Protein AF-A0A497AV85-F1 (afdb_monomer_lite)

pLDDT: mean 84.98, std 16.08, range [37.31, 98.56]

Structure (mmCIF, N/CA/C/O backbone):
data_AF-A0A497AV85-F1
#
_entry.id   AF-A0A497AV85-F1
#
loop_
_atom_site.group_PDB
_atom_site.id
_atom_site.type_symbol
_atom_site.label_atom_id
_atom_site.label_alt_id
_atom_site.label_comp_id
_atom_site.label_asym_id
_atom_site.label_entity_id
_atom_site.label_seq_id
_atom_site.pdbx_PDB_ins_code
_atom_site.Cartn_x
_atom_site.Cartn_y
_atom_site.Cartn_z
_atom_site.occupancy
_atom_site.B_iso_or_equiv
_atom_site.auth_seq_id
_atom_site.auth_comp_id
_atom_site.auth_asym_id
_atom_site.auth_atom_id
_atom_site.pdbx_PDB_model_num
ATOM 1 N N . MET A 1 1 ? -14.510 13.230 10.575 1.00 75.12 1 MET A N 1
ATOM 2 C CA . MET A 1 1 ? -15.251 13.396 9.297 1.00 75.12 1 MET A CA 1
ATOM 3 C C . MET A 1 1 ? -15.787 12.046 8.802 1.00 75.12 1 MET A C 1
ATOM 5 O O . MET A 1 1 ? -15.617 11.052 9.507 1.00 75.12 1 MET A O 1
ATOM 9 N N . SER A 1 2 ? -16.474 11.980 7.652 1.00 91.25 2 SER A N 1
ATOM 10 C CA . SER A 1 2 ? -16.746 10.700 6.972 1.00 91.25 2 SER A CA 1
ATOM 11 C C . SER A 1 2 ? -15.462 10.161 6.338 1.00 91.25 2 SER A C 1
ATOM 13 O O . SER A 1 2 ? -14.649 10.940 5.853 1.00 91.25 2 SER A O 1
ATOM 15 N N . TYR A 1 3 ? -15.282 8.841 6.334 1.00 96.38 3 TYR A N 1
ATOM 16 C CA . TYR A 1 3 ? -14.112 8.200 5.731 1.00 96.38 3 TYR A CA 1
ATOM 17 C C . TYR A 1 3 ? -14.078 8.425 4.199 1.00 96.38 3 TYR A C 1
ATOM 19 O O . TYR A 1 3 ? -15.093 8.151 3.552 1.00 96.38 3 TYR A O 1
ATOM 27 N N . PRO A 1 4 ? -12.959 8.903 3.610 1.00 95.88 4 PRO A N 1
ATOM 28 C CA . PRO A 1 4 ? -12.927 9.371 2.216 1.00 95.88 4 PRO A CA 1
ATOM 29 C C . PRO A 1 4 ? -12.956 8.262 1.156 1.00 95.88 4 PRO A C 1
ATOM 31 O O . PRO A 1 4 ? -13.202 8.553 -0.011 1.00 95.88 4 PRO A O 1
ATOM 34 N N . TYR A 1 5 ? -12.781 6.992 1.539 1.00 96.62 5 TYR A N 1
ATOM 35 C CA . TYR A 1 5 ? -12.766 5.862 0.601 1.00 96.62 5 TYR A CA 1
ATOM 36 C C . TYR A 1 5 ? -13.879 4.835 0.877 1.00 96.62 5 TYR A C 1
ATOM 38 O O . TYR A 1 5 ? -13.586 3.696 1.247 1.00 96.62 5 TYR A O 1
ATOM 46 N N . PRO A 1 6 ? -15.170 5.172 0.671 1.00 96.31 6 PRO A N 1
ATOM 47 C CA . PRO A 1 6 ? -16.276 4.231 0.869 1.00 96.31 6 PRO A CA 1
ATOM 48 C C . PRO A 1 6 ? -16.104 2.853 0.198 1.00 96.31 6 PRO A C 1
ATOM 50 O O . PRO A 1 6 ? -16.451 1.862 0.843 1.00 96.31 6 PRO A O 1
ATOM 53 N N . PRO A 1 7 ? -15.526 2.730 -1.022 1.00 96.62 7 PRO A N 1
ATOM 54 C CA . PRO A 1 7 ? -15.297 1.426 -1.655 1.00 96.62 7 PRO A CA 1
ATOM 55 C C . PRO A 1 7 ? -14.374 0.478 -0.878 1.00 96.62 7 PRO A C 1
ATOM 57 O O . PRO A 1 7 ? -14.396 -0.720 -1.134 1.00 96.62 7 PRO A O 1
ATOM 60 N N . LEU A 1 8 ? -13.574 0.987 0.067 1.00 97.56 8 LEU A N 1
ATOM 61 C CA . LEU A 1 8 ? -12.683 0.178 0.901 1.00 97.56 8 LEU A CA 1
ATOM 62 C C . LEU A 1 8 ? -13.373 -0.374 2.155 1.00 97.56 8 LEU A C 1
ATOM 64 O O . LEU A 1 8 ? -12.870 -1.321 2.756 1.00 97.56 8 LEU A O 1
ATOM 68 N N . LEU A 1 9 ? -14.522 0.179 2.562 1.00 97.31 9 LEU A N 1
ATOM 69 C CA . LEU A 1 9 ? -15.232 -0.246 3.775 1.00 97.31 9 LEU A CA 1
ATOM 70 C C . LEU A 1 9 ? -15.603 -1.738 3.795 1.00 97.31 9 LEU A C 1
ATOM 72 O O . LEU A 1 9 ? -15.435 -2.346 4.852 1.00 97.31 9 LEU A O 1
ATOM 76 N N . PRO A 1 10 ? -16.037 -2.366 2.680 1.00 97.06 10 PRO A N 1
ATOM 77 C CA . PRO A 1 10 ? -16.315 -3.803 2.653 1.00 97.06 10 PRO A CA 1
ATOM 78 C C . PRO A 1 10 ? -15.101 -4.691 2.956 1.00 97.06 10 PRO A C 1
ATOM 80 O O . PRO A 1 10 ? -15.281 -5.864 3.268 1.00 97.06 10 PRO A O 1
ATOM 83 N N . LEU A 1 11 ? -13.874 -4.159 2.879 1.00 97.06 11 LEU A N 1
ATOM 84 C CA . LEU A 1 11 ? -12.669 -4.908 3.236 1.00 97.06 11 LEU A CA 1
ATOM 85 C C . LEU A 1 11 ? -12.509 -5.060 4.752 1.00 97.06 11 LEU A C 1
ATOM 87 O O . LEU A 1 11 ? -11.823 -5.982 5.190 1.00 97.06 11 LEU A O 1
ATOM 91 N N . LEU A 1 12 ? -13.115 -4.189 5.569 1.00 97.06 12 LEU A N 1
ATOM 92 C CA . LEU A 1 12 ? -13.019 -4.285 7.027 1.00 97.06 12 LEU A CA 1
ATOM 93 C C . LEU A 1 12 ? -13.571 -5.628 7.512 1.00 97.06 12 LEU A C 1
ATOM 95 O O . LEU A 1 12 ? -14.733 -5.964 7.301 1.00 97.06 12 LEU A O 1
ATOM 99 N N . GLN A 1 13 ? -12.722 -6.382 8.202 1.00 96.94 13 GLN A N 1
ATOM 100 C CA . GLN A 1 13 ? -13.062 -7.656 8.820 1.00 96.94 13 GLN A CA 1
ATOM 101 C C . GLN A 1 13 ? -12.860 -7.494 10.319 1.00 96.94 13 GLN A C 1
ATOM 103 O O . GLN A 1 13 ? -11.802 -7.043 10.742 1.00 96.94 13 GLN A O 1
ATOM 108 N N . PHE A 1 14 ? -13.861 -7.855 11.119 1.00 96.56 14 PHE A N 1
ATOM 109 C CA . PHE A 1 14 ? -13.796 -7.776 12.577 1.00 96.56 14 PHE A CA 1
ATOM 110 C C . PHE A 1 14 ? -13.907 -9.181 13.164 1.00 96.56 14 PHE A C 1
ATOM 112 O O . PHE A 1 14 ? -14.958 -9.811 13.100 1.00 96.56 14 PHE A O 1
ATOM 119 N N . HIS A 1 15 ? -12.811 -9.683 13.728 1.00 96.94 15 HIS A N 1
ATOM 120 C CA . HIS A 1 15 ? -12.756 -10.977 14.425 1.00 96.94 15 HIS A CA 1
ATOM 121 C C . HIS A 1 15 ? -12.841 -10.833 15.950 1.00 96.94 15 HIS A C 1
ATOM 123 O O . HIS A 1 15 ? -12.774 -11.826 16.671 1.00 96.94 15 HIS A O 1
ATOM 129 N N . CYS A 1 16 ? -12.934 -9.602 16.448 1.00 96.81 16 CYS A N 1
ATOM 130 C CA . CYS A 1 16 ? -13.032 -9.293 17.866 1.00 96.81 16 CYS A CA 1
ATOM 131 C C . CYS A 1 16 ? -13.786 -7.978 18.080 1.00 96.81 16 CYS A C 1
ATOM 133 O O . CYS A 1 16 ? -14.014 -7.212 17.144 1.00 96.81 16 CYS A O 1
ATOM 135 N N . THR A 1 17 ? -14.161 -7.730 19.326 1.00 97.56 17 THR A N 1
ATOM 136 C CA . THR A 1 17 ? -14.685 -6.457 19.828 1.00 97.56 17 THR A CA 1
ATOM 137 C C . THR A 1 17 ? -13.548 -5.488 20.187 1.00 97.56 17 THR A C 1
ATOM 139 O O . THR A 1 17 ? -12.428 -5.929 20.474 1.00 97.56 17 THR A O 1
ATOM 142 N N . PRO A 1 18 ? -13.804 -4.167 20.258 1.00 97.12 18 PRO A N 1
ATOM 143 C CA . PRO A 1 18 ? -12.795 -3.203 20.706 1.00 97.12 18 PRO A CA 1
ATOM 144 C C . PRO A 1 18 ? -12.231 -3.507 22.096 1.00 97.12 18 PRO A C 1
ATOM 146 O O . PRO A 1 18 ? -11.032 -3.356 22.327 1.00 97.12 18 PRO A O 1
ATOM 149 N N . ASP A 1 19 ? -13.058 -4.007 23.009 1.00 95.88 19 ASP A N 1
ATOM 150 C CA . ASP A 1 19 ? -12.639 -4.428 24.344 1.00 95.88 19 ASP A CA 1
ATOM 151 C C . ASP A 1 19 ? -11.708 -5.646 24.348 1.00 95.88 19 ASP A C 1
ATOM 153 O O . ASP A 1 19 ? -10.718 -5.676 25.087 1.00 95.88 19 ASP A O 1
ATOM 157 N N . GLU A 1 20 ? -11.984 -6.651 23.516 1.00 94.44 20 GLU A N 1
ATOM 158 C CA . GLU A 1 20 ? -11.078 -7.788 23.320 1.00 94.44 20 GLU A CA 1
ATOM 159 C C . GLU A 1 20 ? -9.746 -7.341 22.724 1.00 94.44 20 GLU A C 1
ATOM 161 O O . GLU A 1 20 ? -8.691 -7.737 23.226 1.00 94.44 20 GLU A O 1
ATOM 166 N N . TYR A 1 21 ? -9.788 -6.466 21.717 1.00 94.19 21 TYR A N 1
ATOM 167 C CA . TYR A 1 21 ? -8.589 -5.907 21.108 1.00 94.19 21 TYR A CA 1
ATOM 168 C C . TYR A 1 21 ? -7.752 -5.117 22.120 1.00 94.19 21 TYR A C 1
ATOM 170 O O . TYR A 1 21 ? -6.559 -5.383 22.265 1.00 94.19 21 TYR A O 1
ATOM 178 N N . ARG A 1 22 ? -8.368 -4.216 22.904 1.00 91.19 22 ARG A N 1
ATOM 179 C CA . ARG A 1 22 ? -7.692 -3.467 23.981 1.00 91.19 22 ARG A CA 1
ATOM 180 C C . ARG A 1 22 ? -7.000 -4.401 24.971 1.00 91.19 22 ARG A C 1
ATOM 182 O O . ARG A 1 22 ? -5.853 -4.149 25.337 1.00 91.19 22 ARG A O 1
ATOM 189 N N . ARG A 1 23 ? -7.661 -5.487 25.395 1.00 89.75 23 ARG A N 1
ATOM 190 C CA . ARG A 1 23 ? -7.054 -6.494 26.284 1.00 89.75 23 ARG A CA 1
ATOM 191 C C . ARG A 1 23 ? -5.863 -7.185 25.628 1.00 89.75 23 ARG A C 1
ATOM 193 O O . ARG A 1 23 ? -4.840 -7.355 26.291 1.00 89.75 23 ARG A O 1
ATOM 200 N N . ALA A 1 24 ? -5.984 -7.541 24.349 1.00 87.31 24 ALA A N 1
ATOM 201 C CA . ALA A 1 24 ? -4.910 -8.171 23.598 1.00 87.31 24 ALA A CA 1
ATOM 202 C C . ALA A 1 24 ? -3.684 -7.254 23.498 1.00 87.31 24 ALA A C 1
ATOM 204 O O . ALA A 1 24 ? -2.595 -7.715 23.808 1.00 87.31 24 ALA A O 1
ATOM 205 N N . ILE A 1 25 ? -3.849 -5.966 23.162 1.00 83.81 25 ILE A N 1
ATOM 206 C CA . ILE A 1 25 ? -2.724 -5.024 22.989 1.00 83.81 25 ILE A CA 1
ATOM 207 C C . ILE A 1 25 ? -2.169 -4.447 24.303 1.00 83.81 25 ILE A C 1
ATOM 209 O O . ILE A 1 25 ? -1.011 -4.024 24.358 1.00 83.81 25 ILE A O 1
ATOM 213 N N . ALA A 1 26 ? -2.960 -4.404 25.383 1.00 79.69 26 ALA A N 1
ATOM 214 C CA . ALA A 1 26 ? -2.526 -3.856 26.674 1.00 79.69 26 ALA A CA 1
ATOM 215 C C . ALA A 1 26 ? -1.358 -4.647 27.284 1.00 79.69 26 ALA A C 1
ATOM 217 O O . ALA A 1 26 ? -0.516 -4.079 27.988 1.00 79.69 26 ALA A O 1
ATOM 218 N N . LEU A 1 27 ? -1.278 -5.946 26.983 1.00 67.06 27 LEU A N 1
ATOM 219 C CA . LEU A 1 27 ? -0.161 -6.810 27.367 1.00 67.06 27 LEU A CA 1
ATOM 220 C C . LEU A 1 27 ? 1.167 -6.376 26.719 1.00 67.06 27 LEU A C 1
ATOM 222 O O . LEU A 1 27 ? 2.236 -6.663 27.264 1.00 67.06 27 LEU A O 1
ATOM 226 N N . HIS A 1 28 ? 1.101 -5.635 25.611 1.00 65.44 28 HIS A N 1
ATOM 227 C CA . HIS A 1 28 ? 2.241 -5.230 24.789 1.00 65.44 28 HIS A CA 1
ATOM 228 C C . HIS A 1 28 ? 2.662 -3.788 25.071 1.00 65.44 28 HIS A C 1
ATOM 230 O O . HIS A 1 28 ? 3.854 -3.502 25.105 1.00 65.44 28 HIS A O 1
ATOM 236 N N . ILE A 1 29 ? 1.709 -2.895 25.371 1.00 59.97 29 ILE A N 1
ATOM 237 C CA . ILE A 1 29 ? 1.972 -1.483 25.723 1.00 59.97 29 ILE A CA 1
ATOM 238 C C . ILE A 1 29 ? 2.757 -1.346 27.038 1.00 59.97 29 ILE A C 1
ATOM 240 O O . ILE A 1 29 ? 3.615 -0.477 27.171 1.00 59.97 29 ILE A O 1
ATOM 244 N N . ARG A 1 30 ? 2.499 -2.207 28.030 1.00 49.81 30 ARG A N 1
ATOM 245 C CA . ARG A 1 30 ? 3.000 -2.033 29.408 1.00 49.81 30 ARG A CA 1
ATOM 246 C C . ARG A 1 30 ? 4.502 -2.279 29.626 1.00 49.81 30 ARG A C 1
ATOM 248 O O . ARG A 1 30 ? 4.948 -2.178 30.765 1.00 49.81 30 ARG A O 1
ATOM 255 N N . ARG A 1 31 ? 5.294 -2.640 28.608 1.00 50.81 31 ARG A N 1
ATOM 256 C CA . ARG A 1 31 ? 6.650 -3.197 28.820 1.00 50.81 31 ARG A CA 1
ATOM 257 C C . ARG A 1 31 ? 7.836 -2.371 28.313 1.00 50.81 31 ARG A C 1
ATOM 259 O O . ARG A 1 31 ? 8.948 -2.893 28.312 1.00 50.81 31 ARG A O 1
ATOM 266 N N . GLY A 1 32 ? 7.640 -1.087 28.000 1.00 41.47 32 GLY A N 1
ATOM 267 C CA . GLY A 1 32 ? 8.730 -0.139 27.724 1.00 41.47 32 GLY A CA 1
ATOM 268 C C . GLY A 1 32 ? 9.659 -0.535 26.562 1.00 41.47 32 GLY A C 1
ATOM 269 O O . GLY A 1 32 ? 9.549 -1.603 25.967 1.00 41.47 32 GLY A O 1
ATOM 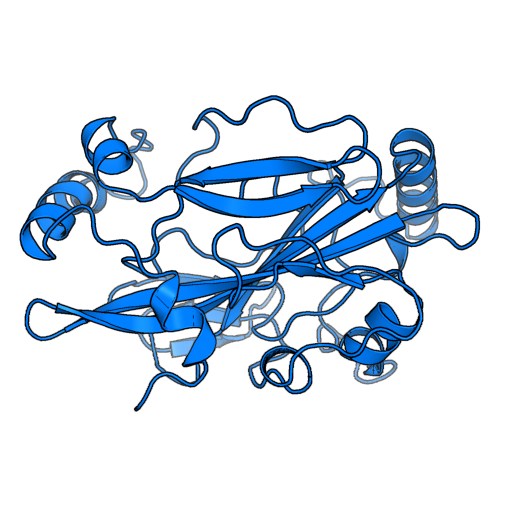270 N N . ARG A 1 33 ? 10.621 0.336 26.236 1.00 42.72 33 ARG A N 1
ATOM 271 C CA . ARG A 1 33 ? 11.535 0.191 25.081 1.00 42.72 33 ARG A CA 1
ATOM 272 C C . ARG A 1 33 ? 12.488 -1.026 25.136 1.00 42.72 33 ARG A C 1
ATOM 274 O O . ARG A 1 33 ? 13.238 -1.234 24.190 1.00 42.72 33 ARG A O 1
ATOM 281 N N . ILE A 1 34 ? 12.485 -1.823 26.213 1.00 39.66 34 ILE A N 1
ATOM 282 C CA . ILE A 1 34 ? 13.514 -2.852 26.485 1.00 39.66 34 ILE A CA 1
ATOM 283 C C . ILE A 1 34 ? 13.007 -4.297 26.295 1.00 39.66 34 ILE A C 1
ATOM 285 O O . ILE A 1 34 ? 13.816 -5.209 26.150 1.00 39.66 34 ILE A O 1
ATOM 289 N N . ALA A 1 35 ? 11.699 -4.551 26.185 1.00 38.56 35 ALA A N 1
ATOM 290 C CA . ALA A 1 35 ? 11.192 -5.907 25.953 1.00 38.56 35 ALA A CA 1
ATOM 291 C C . ALA A 1 35 ? 10.534 -6.049 24.573 1.00 38.56 35 ALA A C 1
ATOM 293 O O . ALA A 1 35 ? 9.315 -5.964 24.446 1.00 38.56 35 ALA A O 1
ATOM 294 N N . LYS A 1 36 ? 11.341 -6.359 23.546 1.00 47.81 36 LYS A N 1
ATOM 295 C CA . LYS A 1 36 ? 10.877 -6.935 22.268 1.00 47.81 36 LYS A CA 1
ATOM 296 C C . LYS A 1 36 ? 10.335 -8.351 22.506 1.00 47.81 36 LYS A C 1
ATOM 298 O O . LYS A 1 36 ? 10.956 -9.334 22.112 1.00 47.81 36 LYS A O 1
ATOM 303 N N . ARG A 1 37 ? 9.213 -8.494 23.213 1.00 48.44 37 ARG A N 1
ATOM 304 C CA . ARG A 1 37 ? 8.442 -9.733 23.110 1.00 48.44 37 ARG A CA 1
ATOM 305 C C . ARG A 1 37 ? 7.599 -9.639 21.853 1.00 48.44 37 ARG A C 1
ATOM 307 O O . ARG A 1 37 ? 6.909 -8.644 21.652 1.00 48.44 37 ARG A O 1
ATOM 314 N N . SER A 1 38 ? 7.678 -10.692 21.053 1.00 59.81 38 SER A N 1
ATOM 315 C CA . SER A 1 38 ? 6.745 -10.964 19.975 1.00 59.81 38 SER A CA 1
ATOM 316 C C . SER A 1 38 ? 5.302 -10.759 20.463 1.00 59.81 38 SER A C 1
ATOM 318 O O . SER A 1 38 ? 4.957 -11.206 21.565 1.00 59.81 38 SER A O 1
ATOM 320 N N . VAL A 1 39 ? 4.462 -10.084 19.676 1.00 68.50 39 VAL A N 1
ATOM 321 C CA . VAL A 1 39 ? 3.011 -10.214 19.760 1.00 68.50 39 VAL A CA 1
ATOM 322 C C . VAL A 1 39 ? 2.661 -11.696 19.846 1.00 68.50 39 VAL A C 1
ATOM 324 O O . VAL A 1 39 ? 2.911 -12.483 18.938 1.00 68.50 39 VAL A O 1
ATOM 327 N N . GLY A 1 40 ? 2.140 -12.096 21.009 1.00 72.94 40 GLY A N 1
ATOM 328 C CA . GLY A 1 40 ? 1.767 -13.483 21.262 1.00 72.94 40 GLY A CA 1
ATOM 329 C C . GLY A 1 40 ? 0.715 -13.985 20.271 1.00 72.94 40 GLY A C 1
ATOM 330 O O . GLY A 1 40 ? -0.013 -13.199 19.664 1.00 72.94 40 GLY A O 1
ATOM 331 N N . ALA A 1 41 ? 0.599 -15.308 20.151 1.00 80.00 41 ALA A N 1
ATOM 332 C CA . ALA A 1 41 ? -0.372 -15.959 19.267 1.00 80.00 41 ALA A CA 1
ATOM 333 C C . ALA A 1 41 ? -1.818 -15.464 19.475 1.00 80.00 41 ALA A C 1
ATOM 335 O O . ALA A 1 41 ? -2.584 -15.402 18.517 1.00 80.00 41 ALA A O 1
ATOM 336 N N . ASP A 1 42 ? -2.174 -15.054 20.698 1.00 82.81 42 ASP A N 1
ATOM 337 C CA . ASP A 1 42 ? -3.495 -14.504 21.021 1.00 82.81 42 ASP A CA 1
ATOM 338 C C . ASP A 1 42 ? -3.823 -13.217 20.260 1.00 82.81 42 ASP A C 1
ATOM 340 O O . ASP A 1 42 ? -4.967 -13.043 19.845 1.00 82.81 42 ASP A O 1
ATOM 344 N N . TYR A 1 43 ? -2.833 -12.344 20.043 1.00 87.12 43 TYR A N 1
ATOM 345 C CA . TYR A 1 43 ? -3.004 -11.143 19.226 1.00 87.12 43 TYR A CA 1
ATOM 346 C C . TYR A 1 43 ? -3.247 -11.541 17.770 1.00 87.12 43 TYR A C 1
ATOM 348 O O . TYR A 1 43 ? -4.282 -11.218 17.201 1.00 87.12 43 TYR A O 1
ATOM 356 N N . TRP A 1 44 ? -2.360 -12.344 17.181 1.00 87.81 44 TRP A N 1
ATOM 357 C CA . TRP A 1 44 ? -2.490 -12.731 15.774 1.00 87.81 44 TRP A CA 1
ATOM 358 C C . TRP A 1 44 ? -3.742 -13.550 15.459 1.00 87.81 44 TRP A C 1
ATOM 360 O O . TRP A 1 44 ? -4.199 -13.540 14.323 1.00 87.81 44 TRP A O 1
ATOM 370 N N . ARG A 1 45 ? -4.328 -14.232 16.449 1.00 88.50 45 ARG A N 1
ATOM 371 C CA . ARG A 1 45 ? -5.596 -14.954 16.289 1.00 88.50 45 ARG A CA 1
ATOM 372 C C . ARG A 1 45 ? -6.783 -14.022 16.024 1.00 88.50 45 ARG A C 1
ATOM 374 O O . ARG A 1 45 ? -7.728 -14.442 15.363 1.00 88.50 45 ARG A O 1
ATOM 381 N N . ILE A 1 46 ? -6.751 -12.793 16.542 1.00 92.25 46 ILE A N 1
ATOM 382 C CA . ILE A 1 46 ? -7.829 -11.807 16.364 1.00 92.25 46 ILE A CA 1
ATOM 383 C C . ILE A 1 46 ? -7.568 -10.833 15.206 1.00 92.25 46 ILE A C 1
ATOM 385 O O . ILE A 1 46 ? -8.472 -10.093 14.818 1.00 92.25 46 ILE A O 1
ATOM 389 N N . ILE A 1 47 ? -6.358 -10.832 14.639 1.00 93.25 47 ILE A N 1
ATOM 390 C CA . ILE A 1 47 ? -6.012 -9.992 13.489 1.00 93.25 47 ILE A CA 1
ATOM 391 C C . ILE A 1 47 ? -6.502 -10.653 12.188 1.00 93.25 47 ILE A C 1
ATOM 393 O O . ILE A 1 47 ? -6.216 -11.832 11.958 1.00 93.25 47 ILE A O 1
ATOM 397 N N . PRO A 1 48 ? -7.243 -9.936 11.321 1.00 94.94 48 PRO A N 1
ATOM 398 C CA . PRO A 1 48 ? -7.676 -10.476 10.042 1.00 94.94 48 PRO A CA 1
ATOM 399 C C . PRO A 1 48 ? -6.512 -10.567 9.060 1.00 94.94 48 PRO A C 1
ATOM 401 O O . PRO A 1 48 ? -5.509 -9.866 9.179 1.00 94.94 48 PRO A O 1
ATOM 404 N N . ALA A 1 49 ? -6.663 -11.432 8.058 1.00 93.81 49 ALA A N 1
ATOM 405 C CA . ALA A 1 49 ? -5.685 -11.580 6.992 1.00 93.81 49 ALA A CA 1
ATOM 406 C C . ALA A 1 49 ? -6.251 -11.128 5.648 1.00 93.81 49 ALA A C 1
ATOM 408 O O . ALA A 1 49 ? -7.336 -11.545 5.229 1.00 93.81 49 ALA A O 1
ATOM 409 N N . TYR A 1 50 ? -5.456 -10.319 4.962 1.00 95.50 50 TYR A N 1
ATOM 410 C CA . TYR A 1 50 ? -5.830 -9.568 3.777 1.00 95.50 50 TYR A CA 1
ATOM 411 C C . TYR A 1 50 ? -4.994 -10.018 2.598 1.00 95.50 50 TYR A C 1
ATOM 413 O O . TYR A 1 50 ? -3.780 -10.184 2.727 1.00 95.50 50 TYR A O 1
ATOM 421 N N . THR A 1 51 ? -5.633 -10.227 1.448 1.00 96.19 51 THR A N 1
ATOM 422 C CA . THR A 1 51 ? -4.877 -10.226 0.197 1.00 96.19 51 THR A CA 1
ATOM 423 C C . THR A 1 51 ? -4.409 -8.801 -0.046 1.00 96.19 51 THR A C 1
ATOM 425 O O . THR A 1 51 ? -5.215 -7.892 0.075 1.00 96.19 51 THR A O 1
ATOM 428 N N . TYR A 1 52 ? -3.127 -8.613 -0.348 1.00 96.00 52 TYR A N 1
ATOM 429 C CA . TYR A 1 52 ? -2.571 -7.283 -0.623 1.00 96.00 52 TYR A CA 1
ATOM 430 C C . TYR A 1 52 ? -1.907 -7.175 -1.993 1.00 96.00 52 TYR A C 1
ATOM 432 O O . TYR A 1 52 ? -1.705 -6.076 -2.496 1.00 96.00 52 TYR A O 1
ATOM 440 N N . ALA A 1 53 ? -1.586 -8.307 -2.620 1.00 97.50 53 ALA A N 1
ATOM 441 C CA . ALA A 1 53 ? -1.053 -8.334 -3.970 1.00 97.50 53 ALA A CA 1
ATOM 442 C C . ALA A 1 53 ? -1.315 -9.681 -4.647 1.00 97.50 53 ALA A C 1
ATOM 444 O O . ALA A 1 53 ? -1.502 -10.716 -4.000 1.00 97.50 53 ALA A O 1
ATOM 445 N N . GLU A 1 54 ? -1.241 -9.674 -5.970 1.00 98.12 54 GLU A N 1
ATOM 446 C CA . GLU A 1 54 ? -1.131 -10.860 -6.808 1.00 98.12 54 GLU A CA 1
ATOM 447 C C . GLU A 1 54 ? 0.011 -10.619 -7.795 1.00 98.12 54 GLU A C 1
ATOM 449 O O . GLU A 1 54 ? 0.099 -9.545 -8.381 1.00 98.12 54 GLU A O 1
ATOM 454 N N . CYS A 1 55 ? 0.918 -11.584 -7.946 1.00 98.19 55 CYS A N 1
ATOM 455 C CA . CYS A 1 55 ? 2.047 -11.452 -8.858 1.00 98.19 55 CYS A CA 1
ATOM 456 C C . CYS A 1 55 ? 1.560 -11.431 -10.317 1.00 98.19 55 CYS A C 1
ATOM 458 O O . CYS A 1 55 ? 1.001 -12.435 -10.759 1.00 98.19 55 CYS A O 1
ATOM 460 N N . PRO A 1 56 ? 1.869 -10.389 -11.106 1.00 98.19 56 PRO A N 1
ATOM 461 C CA . PRO A 1 56 ? 1.481 -10.320 -12.517 1.00 98.19 56 PRO A CA 1
ATOM 462 C C . PRO A 1 56 ? 2.067 -11.410 -13.419 1.00 98.19 56 PRO A C 1
ATOM 464 O O . PRO A 1 56 ? 1.535 -11.676 -14.488 1.00 98.19 56 PRO A O 1
ATOM 467 N N . VAL A 1 57 ? 3.180 -12.024 -13.005 1.00 98.00 57 VAL A N 1
ATOM 468 C CA . VAL A 1 57 ? 3.935 -12.979 -13.834 1.00 98.00 57 VAL A CA 1
ATOM 469 C C . VAL A 1 57 ? 3.477 -14.420 -13.610 1.00 98.00 57 VAL A C 1
ATOM 471 O O . VAL A 1 57 ? 3.384 -15.202 -14.549 1.00 98.00 57 VAL A O 1
ATOM 474 N N . CYS A 1 58 ? 3.215 -14.795 -12.355 1.00 97.94 58 CYS A N 1
ATOM 475 C CA . CYS A 1 58 ? 2.906 -16.183 -11.983 1.00 97.94 58 CYS A CA 1
ATOM 476 C C . CYS A 1 58 ? 1.614 -16.347 -11.180 1.00 97.94 58 CYS A C 1
ATOM 478 O O . CYS A 1 58 ? 1.332 -17.448 -10.713 1.00 97.94 58 CYS A O 1
ATOM 480 N N . HIS A 1 59 ? 0.860 -15.265 -10.971 1.00 97.56 59 HIS A N 1
ATOM 481 C CA . HIS A 1 59 ? -0.406 -15.245 -10.231 1.00 97.56 59 HIS A CA 1
ATOM 482 C C . HIS A 1 59 ? -0.319 -15.736 -8.778 1.00 97.56 59 HIS A C 1
ATOM 484 O O . HIS A 1 59 ? -1.328 -16.049 -8.146 1.00 97.56 59 HIS A O 1
ATOM 490 N N . ALA A 1 60 ? 0.887 -15.775 -8.199 1.00 97.06 60 ALA A N 1
ATOM 491 C CA . ALA A 1 60 ? 1.055 -16.014 -6.773 1.00 97.06 60 ALA A CA 1
ATOM 492 C C . ALA A 1 60 ? 0.335 -14.913 -5.980 1.00 97.06 60 ALA A C 1
ATOM 494 O O . ALA A 1 60 ? 0.673 -13.734 -6.102 1.00 97.06 60 ALA A O 1
ATOM 495 N N . ARG A 1 61 ? -0.653 -15.300 -5.168 1.00 96.19 61 ARG A N 1
ATOM 496 C CA . ARG A 1 61 ? -1.419 -14.382 -4.318 1.00 96.19 61 ARG A CA 1
ATOM 497 C C . ARG A 1 61 ? -0.762 -14.226 -2.956 1.00 96.19 61 ARG A C 1
ATOM 499 O O . ARG A 1 61 ? -0.448 -15.213 -2.289 1.00 96.19 61 ARG A O 1
ATOM 506 N N . TYR A 1 62 ? -0.617 -12.980 -2.532 1.00 94.94 62 TYR A N 1
ATOM 507 C CA . TYR A 1 62 ? -0.022 -12.609 -1.261 1.00 94.94 62 TYR A CA 1
ATOM 508 C C . TYR A 1 62 ? -1.119 -12.267 -0.271 1.00 94.94 62 TYR A C 1
ATOM 510 O O . TYR A 1 62 ? -1.937 -11.380 -0.520 1.00 94.94 62 TYR A O 1
ATOM 518 N N . ARG A 1 63 ? -1.151 -13.007 0.839 1.00 94.12 63 ARG A N 1
ATOM 519 C CA . ARG A 1 63 ? -2.123 -12.833 1.913 1.00 94.12 63 ARG A CA 1
ATOM 520 C C . ARG A 1 63 ? -1.428 -12.912 3.262 1.00 94.12 63 ARG A C 1
ATOM 522 O O . ARG A 1 63 ? -0.830 -13.940 3.571 1.00 94.12 63 ARG A O 1
ATOM 529 N N . GLU A 1 64 ? -1.556 -11.861 4.059 1.00 91.75 64 GLU A N 1
ATOM 530 C CA . GLU A 1 64 ? -0.899 -11.722 5.363 1.00 91.75 64 GLU A CA 1
ATOM 531 C C . GLU A 1 64 ? -1.857 -11.121 6.397 1.00 91.75 64 GLU A C 1
ATOM 533 O O . GLU A 1 64 ? -2.768 -10.375 6.021 1.00 91.75 64 GLU A O 1
ATOM 538 N N . PRO A 1 65 ? -1.688 -11.431 7.695 1.00 92.19 65 PRO A N 1
ATOM 539 C CA . PRO A 1 65 ? -2.354 -10.687 8.753 1.00 92.19 65 PRO A CA 1
ATOM 540 C C . PRO A 1 65 ? -1.941 -9.220 8.763 1.00 92.19 65 PRO A C 1
ATOM 542 O O . PRO A 1 65 ? -0.755 -8.904 8.674 1.00 92.19 65 PRO A O 1
ATOM 545 N N . ALA A 1 66 ? -2.921 -8.337 8.910 1.00 92.75 66 ALA A N 1
ATOM 546 C CA . ALA A 1 66 ? -2.699 -6.903 8.984 1.00 92.75 66 ALA A CA 1
ATOM 547 C C . ALA A 1 66 ? -3.683 -6.278 9.968 1.00 92.75 66 ALA A C 1
ATOM 549 O O . ALA A 1 66 ? -4.892 -6.484 9.866 1.00 92.75 66 ALA A O 1
ATOM 550 N N . ASP A 1 67 ? -3.163 -5.536 10.943 1.00 93.94 67 ASP A N 1
ATOM 551 C CA . ASP A 1 67 ? -3.986 -4.934 11.987 1.00 93.94 67 ASP A CA 1
ATOM 552 C C . ASP A 1 67 ? -4.656 -3.658 11.481 1.00 93.94 67 ASP A C 1
ATOM 554 O O . ASP A 1 67 ? -4.135 -2.556 11.614 1.00 93.94 67 ASP A O 1
ATOM 558 N N . THR A 1 68 ? -5.834 -3.800 10.887 1.00 96.94 68 THR A N 1
ATOM 559 C CA . THR A 1 68 ? -6.659 -2.666 10.453 1.00 96.94 68 THR A CA 1
ATOM 560 C C . THR A 1 68 ? -7.488 -2.069 11.591 1.00 96.94 68 THR A C 1
ATOM 562 O O . THR A 1 68 ? -8.305 -1.187 11.343 1.00 96.94 68 THR A O 1
ATOM 565 N N . TYR A 1 69 ? -7.333 -2.527 12.838 1.00 96.31 69 TYR A N 1
ATOM 566 C CA . TYR A 1 69 ? -8.082 -1.997 13.981 1.00 96.31 69 TYR A CA 1
ATOM 567 C C . TYR A 1 69 ? -7.454 -0.734 14.581 1.00 96.31 69 TYR 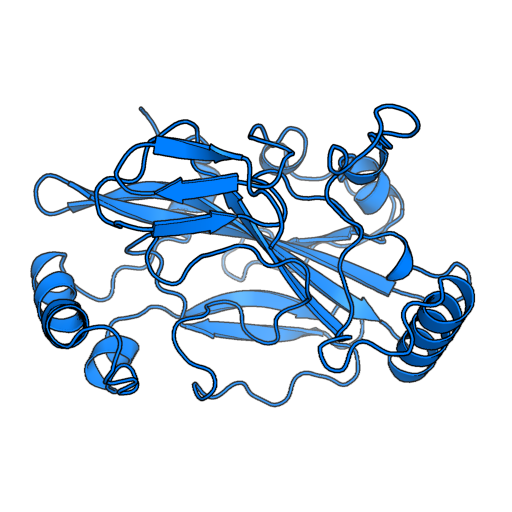A C 1
ATOM 569 O O . TYR A 1 69 ? -8.106 -0.045 15.369 1.00 96.31 69 TYR A O 1
ATOM 577 N N . SER A 1 70 ? -6.193 -0.460 14.241 1.00 93.00 70 SER A N 1
ATOM 578 C CA . SER A 1 70 ? -5.364 0.587 14.833 1.00 93.00 70 SER A CA 1
ATOM 579 C C . SER A 1 70 ? -4.257 1.012 13.876 1.00 93.00 70 SER A C 1
ATOM 581 O O . SER A 1 70 ? -3.706 0.188 13.151 1.00 93.00 70 SER A O 1
ATOM 583 N N . ILE A 1 71 ? -3.851 2.281 13.934 1.00 91.88 71 ILE A N 1
ATOM 584 C CA . ILE A 1 71 ? -2.681 2.789 13.198 1.00 91.88 71 ILE A CA 1
ATOM 585 C C . ILE A 1 71 ? -1.340 2.262 13.742 1.00 91.88 71 ILE A C 1
ATOM 587 O O . ILE A 1 71 ? -0.306 2.339 13.084 1.00 91.88 71 ILE A O 1
ATOM 591 N N . ARG A 1 72 ? -1.330 1.682 14.942 1.00 87.94 72 ARG A N 1
ATOM 592 C CA . ARG A 1 72 ? -0.119 1.138 15.563 1.00 87.94 72 ARG A CA 1
ATOM 593 C C . ARG A 1 72 ? 0.522 0.061 14.684 1.00 87.94 72 ARG A C 1
ATOM 595 O O . ARG A 1 72 ? -0.163 -0.849 14.239 1.00 87.94 72 ARG A O 1
ATOM 602 N N . GLY A 1 73 ? 1.843 0.116 14.506 1.00 83.81 73 GLY A N 1
ATOM 603 C CA . GLY A 1 73 ? 2.602 -0.858 13.703 1.00 83.81 73 GLY A CA 1
ATOM 604 C C . GLY A 1 73 ? 2.550 -0.603 12.194 1.00 83.81 73 GLY A C 1
ATOM 605 O O . GLY A 1 73 ? 3.286 -1.244 11.444 1.00 83.81 73 GLY A O 1
ATOM 606 N N . TRP A 1 74 ? 1.729 0.354 11.758 1.00 89.75 74 TRP A N 1
ATOM 607 C CA . TRP A 1 74 ? 1.834 0.949 10.436 1.00 89.75 74 TRP A CA 1
ATOM 608 C C . TRP A 1 74 ? 2.867 2.073 10.448 1.00 89.75 74 TRP A C 1
ATOM 610 O O . TRP A 1 74 ? 3.070 2.762 11.447 1.00 89.75 74 TRP A O 1
ATOM 620 N N . GLY A 1 75 ? 3.523 2.253 9.313 1.00 83.88 75 GLY A N 1
ATOM 621 C CA . GLY A 1 75 ? 4.514 3.292 9.094 1.00 83.88 75 GLY A CA 1
ATOM 622 C C . GLY A 1 75 ? 5.012 3.209 7.664 1.00 83.88 75 GLY A C 1
ATOM 623 O O . GLY A 1 75 ? 4.830 2.188 6.998 1.00 83.88 75 GLY A O 1
ATOM 624 N N . SER A 1 76 ? 5.633 4.277 7.186 1.00 85.62 76 SER A N 1
ATOM 625 C CA . SER A 1 76 ? 6.329 4.249 5.905 1.00 85.62 76 SER A CA 1
ATOM 626 C C . SER A 1 76 ? 7.824 4.423 6.124 1.00 85.62 76 SER A C 1
ATOM 628 O O . SER A 1 76 ? 8.263 5.170 7.002 1.00 85.62 76 SER A O 1
ATOM 630 N N . TYR A 1 77 ? 8.609 3.710 5.326 1.00 84.00 77 TYR A N 1
ATOM 631 C CA . TYR A 1 77 ? 10.058 3.621 5.458 1.00 84.00 77 TYR A CA 1
ATOM 632 C C . TYR A 1 77 ? 10.704 3.952 4.118 1.00 84.00 77 TYR A C 1
ATOM 634 O O . TYR A 1 77 ? 10.103 3.709 3.079 1.00 84.00 77 TYR A O 1
ATOM 642 N N . GLY A 1 78 ? 11.936 4.462 4.129 1.00 80.75 78 GLY A N 1
ATOM 643 C CA . GLY A 1 78 ? 12.695 4.771 2.906 1.00 80.75 78 GLY A CA 1
ATOM 644 C C . GLY A 1 78 ? 13.215 3.545 2.139 1.00 80.75 78 GLY A C 1
ATOM 645 O O . GLY A 1 78 ? 14.070 3.689 1.273 1.00 80.75 78 GLY A O 1
ATOM 646 N N . PHE A 1 79 ? 12.736 2.343 2.461 1.00 83.38 79 PHE A N 1
ATOM 647 C CA . PHE A 1 79 ? 13.160 1.075 1.873 1.00 83.38 79 PHE A CA 1
ATOM 648 C C . PHE A 1 79 ? 11.966 0.140 1.669 1.00 83.38 79 PHE A C 1
ATOM 650 O O . PHE A 1 79 ? 10.934 0.259 2.336 1.00 83.38 79 PHE A O 1
ATOM 657 N N . LEU A 1 80 ? 12.124 -0.828 0.765 1.00 87.88 80 LEU A N 1
ATOM 658 C CA . LEU A 1 80 ? 11.104 -1.844 0.516 1.00 87.88 80 LEU A CA 1
ATOM 659 C C . LEU A 1 80 ? 10.971 -2.842 1.673 1.00 87.88 80 LEU A C 1
ATOM 661 O O . LEU A 1 80 ? 11.946 -3.400 2.175 1.00 87.88 80 LEU A O 1
ATOM 665 N N . LEU A 1 81 ? 9.731 -3.133 2.048 1.00 87.75 81 LEU A N 1
ATOM 666 C CA . LEU A 1 81 ? 9.381 -4.118 3.061 1.00 87.75 81 LEU A CA 1
ATOM 667 C C . LEU A 1 81 ? 9.169 -5.506 2.456 1.00 87.75 81 LEU A C 1
ATOM 669 O O . LEU A 1 81 ? 8.865 -5.663 1.274 1.00 87.75 81 LEU A O 1
ATOM 673 N N . LYS A 1 82 ? 9.308 -6.530 3.301 1.00 87.06 82 LYS A N 1
ATOM 674 C CA . LYS A 1 82 ? 9.037 -7.933 2.945 1.00 87.06 82 LYS A CA 1
ATOM 675 C C . LYS A 1 82 ? 7.662 -8.423 3.395 1.00 87.06 82 LYS A C 1
ATOM 677 O O . LYS A 1 82 ? 7.255 -9.498 2.975 1.00 87.06 82 LYS A O 1
ATOM 682 N N . THR A 1 83 ? 7.002 -7.671 4.270 1.00 87.44 83 THR A N 1
ATOM 683 C CA . THR A 1 83 ? 5.697 -7.992 4.853 1.00 87.44 83 THR A CA 1
ATOM 684 C C . THR A 1 83 ? 4.822 -6.749 4.823 1.00 87.44 83 THR A C 1
ATOM 686 O O . THR A 1 83 ? 5.339 -5.629 4.863 1.00 87.44 83 THR A O 1
ATOM 689 N N . LEU A 1 84 ? 3.506 -6.940 4.758 1.00 89.25 84 LEU A N 1
ATOM 690 C CA . LEU A 1 84 ? 2.552 -5.835 4.701 1.00 89.25 84 LEU A CA 1
ATOM 691 C C . LEU A 1 84 ? 2.484 -5.062 6.021 1.00 89.25 84 LEU A C 1
ATOM 693 O O . LEU A 1 84 ? 2.305 -3.857 6.009 1.00 89.25 84 LEU A O 1
ATOM 697 N N . TYR A 1 85 ? 2.612 -5.734 7.163 1.00 87.19 85 TYR A N 1
ATOM 698 C CA . TYR A 1 85 ? 2.431 -5.113 8.476 1.00 87.19 85 TYR A CA 1
ATOM 699 C C . TYR A 1 85 ? 3.662 -5.337 9.368 1.00 87.19 85 TYR A C 1
ATOM 701 O O . TYR A 1 85 ? 4.202 -6.445 9.433 1.00 87.19 85 TYR A O 1
ATOM 709 N N . VAL A 1 86 ? 4.140 -4.277 10.037 1.00 68.19 86 VAL A N 1
ATOM 710 C CA . VAL A 1 86 ? 5.482 -4.204 10.659 1.00 68.19 86 VAL A CA 1
ATOM 711 C C . VAL A 1 86 ? 5.389 -4.248 12.185 1.00 68.19 86 VAL A C 1
ATOM 713 O O . VAL A 1 86 ? 5.936 -3.404 12.889 1.00 68.19 86 VAL A O 1
ATOM 716 N N . PHE A 1 87 ? 4.703 -5.252 12.735 1.00 58.88 87 PHE A N 1
ATOM 717 C CA . PHE A 1 87 ? 4.755 -5.485 14.185 1.00 58.88 87 PHE A CA 1
ATOM 718 C C . PHE A 1 87 ? 5.832 -6.515 14.571 1.00 58.88 87 PHE A C 1
ATOM 720 O O . PHE A 1 87 ? 6.392 -6.432 15.662 1.00 58.88 87 PHE A O 1
ATOM 727 N N . GLU A 1 88 ? 6.230 -7.423 13.665 1.00 59.38 88 GLU A N 1
ATOM 728 C CA . GLU A 1 88 ? 7.294 -8.403 13.923 1.00 59.38 88 GLU A CA 1
ATOM 729 C C . GLU A 1 88 ? 8.033 -8.912 12.680 1.00 59.38 88 GLU A C 1
ATOM 731 O O . GLU A 1 88 ? 7.422 -9.282 11.684 1.00 59.38 88 GLU A O 1
ATOM 736 N N . ARG A 1 89 ? 9.360 -9.079 12.798 1.00 54.66 89 ARG A N 1
ATOM 737 C CA . ARG A 1 89 ? 10.232 -9.673 11.763 1.00 54.66 89 ARG A CA 1
ATOM 738 C C . ARG A 1 89 ? 10.052 -11.193 11.569 1.00 54.66 89 ARG A C 1
ATOM 740 O O . ARG A 1 89 ? 10.749 -11.769 10.739 1.00 54.66 89 ARG A O 1
ATOM 747 N N . HIS A 1 90 ? 9.185 -11.851 12.345 1.00 54.09 90 HIS A N 1
ATOM 748 C CA . HIS A 1 90 ? 9.121 -13.317 12.444 1.00 54.09 90 HIS A CA 1
ATOM 749 C C . HIS A 1 90 ? 7.741 -13.929 12.174 1.00 54.09 90 HIS A C 1
ATOM 751 O O . HIS A 1 90 ? 7.593 -15.146 12.298 1.00 54.09 90 HIS A O 1
ATOM 757 N N . TYR A 1 91 ? 6.736 -13.135 11.792 1.00 55.34 91 TYR A N 1
ATOM 758 C CA . TYR A 1 91 ? 5.440 -13.704 11.430 1.00 55.34 91 TYR A CA 1
ATOM 759 C C . TYR A 1 91 ? 5.535 -14.412 10.065 1.00 55.34 91 TYR A C 1
ATOM 761 O O . TYR A 1 91 ? 6.135 -13.856 9.141 1.00 55.34 91 TYR A O 1
ATOM 769 N N . PRO A 1 92 ? 5.021 -15.650 9.928 1.00 50.16 92 PRO A N 1
ATOM 770 C CA . PRO A 1 92 ? 5.340 -16.512 8.800 1.00 50.16 92 PRO A CA 1
ATOM 771 C C . PRO A 1 92 ? 4.775 -15.954 7.500 1.00 50.16 92 PRO A C 1
ATOM 773 O O . PRO A 1 92 ? 3.573 -16.021 7.246 1.00 50.16 92 PRO A O 1
ATOM 776 N N . THR A 1 93 ? 5.660 -15.487 6.630 1.00 60.62 93 THR A N 1
ATOM 777 C CA . THR A 1 93 ? 5.344 -15.370 5.216 1.00 60.62 93 THR A CA 1
ATOM 778 C C . THR A 1 93 ? 5.771 -16.655 4.533 1.00 60.62 93 THR A C 1
ATOM 780 O O . THR A 1 93 ? 6.861 -17.191 4.752 1.00 60.62 93 THR A O 1
ATOM 783 N N . ARG A 1 94 ? 4.879 -17.200 3.703 1.00 73.88 94 ARG A N 1
ATOM 784 C CA . ARG A 1 94 ? 5.319 -18.132 2.666 1.00 73.88 94 ARG A CA 1
ATOM 785 C C . ARG A 1 94 ? 6.450 -17.442 1.913 1.00 73.88 94 ARG A C 1
ATOM 787 O O . ARG A 1 94 ? 6.357 -16.238 1.672 1.00 73.88 94 ARG A O 1
ATOM 794 N N . SER A 1 95 ? 7.497 -18.184 1.556 1.00 84.88 95 SER A N 1
ATOM 795 C CA . SER A 1 95 ? 8.556 -17.620 0.724 1.00 84.88 95 SER A CA 1
ATOM 796 C C . SER A 1 95 ? 7.911 -16.955 -0.493 1.00 84.88 95 SER A C 1
ATOM 798 O O . SER A 1 95 ? 7.079 -17.593 -1.150 1.00 84.88 95 SER A O 1
ATOM 800 N N . PRO A 1 96 ? 8.215 -15.675 -0.753 1.00 90.81 96 PRO A N 1
ATOM 801 C CA . PRO A 1 96 ? 7.600 -14.974 -1.860 1.00 90.81 96 PRO A CA 1
ATOM 802 C C . PRO A 1 96 ? 8.003 -15.645 -3.178 1.00 90.81 96 PRO A C 1
ATOM 804 O O . PRO A 1 96 ? 9.014 -16.352 -3.246 1.00 90.81 96 PRO A O 1
ATOM 807 N N . CYS A 1 97 ? 7.212 -15.451 -4.234 1.00 95.50 97 CYS A N 1
ATOM 808 C CA . CYS A 1 97 ? 7.575 -16.010 -5.535 1.00 95.50 97 CYS A CA 1
ATOM 809 C C . CYS A 1 97 ? 8.885 -15.372 -6.048 1.00 95.50 97 CYS A C 1
ATOM 811 O O . CYS A 1 97 ? 9.213 -14.256 -5.632 1.00 95.50 97 CYS A O 1
ATOM 813 N N . PRO A 1 98 ? 9.599 -16.005 -6.997 1.00 96.75 98 PRO A N 1
ATOM 814 C CA . PRO A 1 98 ? 10.860 -15.481 -7.536 1.00 96.75 98 PRO A CA 1
ATOM 815 C C . PRO A 1 98 ? 10.788 -14.072 -8.145 1.00 96.75 98 PRO A C 1
ATOM 817 O O . PRO A 1 98 ? 11.824 -13.451 -8.335 1.00 96.75 98 PRO A O 1
ATOM 820 N N . HIS A 1 99 ? 9.586 -13.568 -8.435 1.00 97.56 99 HIS A N 1
ATOM 821 C CA . HIS A 1 99 ? 9.355 -12.253 -9.033 1.00 97.56 99 HIS A 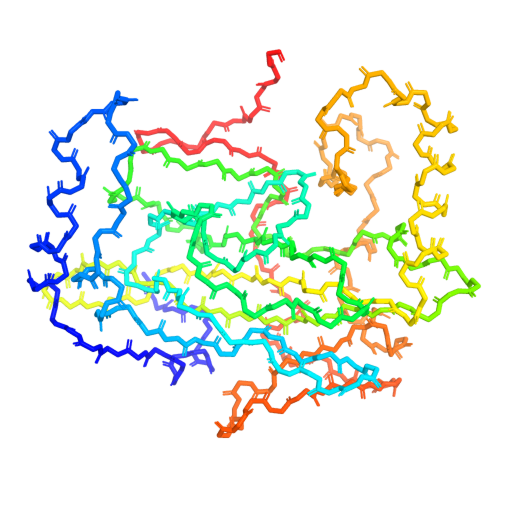CA 1
ATOM 822 C C . HIS A 1 99 ? 9.195 -11.126 -8.007 1.00 97.56 99 HIS A C 1
ATOM 824 O O . HIS A 1 99 ? 9.160 -9.964 -8.388 1.00 97.56 99 HIS A O 1
ATOM 830 N N . PHE A 1 100 ? 9.006 -11.436 -6.723 1.00 95.81 100 PHE A N 1
ATOM 831 C CA . PHE A 1 100 ? 8.702 -10.435 -5.698 1.00 95.81 100 PHE A CA 1
ATOM 832 C C . PHE A 1 100 ? 9.933 -9.607 -5.339 1.00 95.81 100 PHE A C 1
ATOM 834 O O . PHE A 1 100 ? 10.956 -10.155 -4.924 1.00 95.81 100 PHE A O 1
ATOM 841 N N . TRP A 1 101 ? 9.803 -8.285 -5.426 1.00 94.19 101 TRP A N 1
ATOM 842 C CA . TRP A 1 101 ? 10.866 -7.356 -5.063 1.00 94.19 101 TRP A CA 1
ATOM 843 C C . TRP A 1 101 ? 10.677 -6.777 -3.662 1.00 94.19 101 TRP A C 1
ATOM 845 O O . TRP A 1 101 ? 11.582 -6.860 -2.829 1.00 94.19 101 TRP A O 1
ATOM 855 N N . GLY A 1 102 ? 9.482 -6.266 -3.368 1.00 92.50 102 GLY A N 1
ATOM 856 C CA . GLY A 1 102 ? 9.145 -5.747 -2.047 1.00 92.50 102 GLY A CA 1
ATOM 857 C C . GLY A 1 102 ? 7.931 -4.825 -2.043 1.00 92.50 102 GLY A C 1
ATOM 858 O O . GLY A 1 102 ? 7.308 -4.592 -3.078 1.00 92.50 102 GLY A O 1
ATOM 859 N N . ILE A 1 103 ? 7.598 -4.309 -0.862 1.00 93.56 103 ILE A N 1
ATOM 860 C CA . ILE A 1 103 ? 6.393 -3.517 -0.595 1.00 93.56 103 ILE A CA 1
ATOM 861 C C . ILE A 1 103 ? 6.793 -2.102 -0.176 1.00 93.56 103 ILE A C 1
ATOM 863 O O . ILE A 1 103 ? 7.578 -1.920 0.750 1.00 93.56 103 ILE A O 1
ATOM 867 N N . HIS A 1 104 ? 6.217 -1.096 -0.821 1.00 94.31 104 HIS A N 1
ATOM 868 C CA . HIS A 1 104 ? 6.312 0.306 -0.428 1.00 94.31 104 HIS A CA 1
ATOM 869 C C . HIS A 1 104 ? 4.972 0.737 0.163 1.00 94.31 104 HIS A C 1
ATOM 871 O O . HIS A 1 104 ? 3.943 0.658 -0.507 1.00 94.31 104 HIS A O 1
ATOM 877 N N . MET A 1 105 ? 4.981 1.155 1.426 1.00 93.50 105 MET A N 1
ATOM 878 C CA . MET A 1 105 ? 3.782 1.583 2.142 1.00 93.50 105 MET A CA 1
ATOM 879 C C . MET A 1 105 ? 3.670 3.097 2.244 1.00 93.50 105 MET A C 1
ATOM 881 O O . MET A 1 105 ? 4.675 3.788 2.387 1.00 93.50 105 MET A O 1
ATOM 885 N N . PHE A 1 106 ? 2.429 3.573 2.279 1.00 95.06 106 PHE A N 1
ATOM 886 C CA . PHE A 1 106 ? 2.064 4.963 2.521 1.00 95.06 106 PHE A CA 1
ATOM 887 C C . PHE A 1 106 ? 0.898 4.973 3.497 1.00 95.06 106 PHE A C 1
ATOM 889 O O . PHE A 1 106 ? -0.126 4.338 3.245 1.00 95.06 106 PHE A O 1
ATOM 896 N N . VAL A 1 107 ? 1.044 5.672 4.617 1.00 95.44 107 VAL A N 1
ATOM 897 C CA . VAL A 1 107 ? -0.035 5.817 5.598 1.00 95.44 107 VAL A CA 1
ATOM 898 C C . VAL A 1 107 ? -0.627 7.198 5.419 1.00 95.44 107 VAL A C 1
ATOM 900 O O . VAL A 1 107 ? 0.049 8.192 5.655 1.00 95.44 107 VAL A O 1
ATOM 903 N N . ASN A 1 108 ? -1.879 7.248 4.988 1.00 96.81 108 ASN A N 1
ATOM 904 C CA . ASN A 1 108 ? -2.619 8.473 4.775 1.00 96.81 108 ASN A CA 1
ATOM 905 C C . ASN A 1 108 ? -3.542 8.749 5.958 1.00 96.81 108 ASN A C 1
ATOM 907 O O . ASN A 1 108 ? -4.385 7.918 6.314 1.00 96.81 108 ASN A O 1
ATOM 911 N N . LEU A 1 109 ? -3.338 9.915 6.568 1.00 95.38 109 LEU A N 1
ATOM 912 C CA . LEU A 1 109 ? -4.029 10.335 7.775 1.00 95.38 109 LEU A CA 1
ATOM 913 C C . LEU A 1 109 ? -5.362 11.040 7.498 1.00 95.38 109 LEU A C 1
ATOM 915 O O . LEU A 1 109 ? -6.123 11.235 8.437 1.00 95.38 109 LEU A O 1
ATOM 919 N N . HIS A 1 110 ? -5.651 11.423 6.248 1.00 95.00 110 HIS A N 1
ATOM 920 C CA . HIS A 1 110 ? -6.860 12.176 5.865 1.00 95.00 110 HIS A CA 1
ATOM 921 C C . HIS A 1 110 ? -7.063 13.445 6.697 1.00 95.00 110 HIS A C 1
ATOM 923 O O . HIS A 1 110 ? -8.178 13.766 7.099 1.00 95.00 110 HIS A O 1
ATOM 929 N N . ASP A 1 111 ? -5.953 14.115 7.021 1.00 91.69 111 ASP A N 1
ATOM 930 C CA . ASP A 1 111 ? -5.888 15.265 7.935 1.00 91.69 111 ASP A CA 1
ATOM 931 C C . ASP A 1 111 ? -6.432 15.022 9.355 1.00 91.69 111 ASP A C 1
ATOM 933 O O . ASP A 1 111 ? -6.569 15.956 10.147 1.00 91.69 111 ASP A O 1
ATOM 937 N N . GLU A 1 112 ? -6.658 13.763 9.727 1.00 91.12 112 GLU A N 1
ATOM 938 C CA . GLU A 1 112 ? -7.024 13.355 11.076 1.00 91.12 112 GLU A CA 1
ATOM 939 C C . GLU A 1 112 ? -5.753 13.044 11.882 1.00 91.12 112 GLU A C 1
ATOM 941 O O . GLU A 1 112 ? -4.916 12.217 11.516 1.00 91.12 112 GLU A O 1
ATOM 946 N N . LEU A 1 113 ? -5.607 13.701 13.029 1.00 86.38 113 LEU A N 1
ATOM 947 C CA . LEU A 1 113 ? -4.449 13.524 13.899 1.00 86.38 113 LEU A CA 1
ATOM 948 C C . LEU A 1 113 ? -4.596 12.251 14.758 1.00 86.38 113 LEU A C 1
ATOM 950 O O . LEU A 1 113 ? -5.591 12.130 15.485 1.00 86.38 113 LEU A O 1
ATOM 954 N N . PRO A 1 114 ? -3.638 11.302 14.723 1.00 87.19 114 PRO A N 1
ATOM 955 C CA . PRO A 1 114 ? -3.738 10.074 15.504 1.00 87.19 114 PRO A CA 1
ATOM 956 C C . PRO A 1 114 ? -3.522 10.344 16.997 1.00 87.19 114 PRO A C 1
ATOM 958 O O . PRO A 1 114 ? -2.466 10.808 17.424 1.00 87.19 114 PRO A O 1
ATOM 961 N N . GLY A 1 115 ? -4.545 10.057 17.805 1.00 84.81 115 GLY A N 1
ATOM 962 C CA . GLY A 1 115 ? -4.538 10.283 19.258 1.00 84.81 115 GLY A CA 1
ATOM 963 C C . GLY A 1 115 ? -4.186 9.038 20.079 1.00 84.81 115 GLY A C 1
ATOM 964 O O . GLY A 1 115 ? -4.010 9.121 21.289 1.00 84.81 115 GLY A O 1
ATOM 965 N N . GLU A 1 116 ? -4.122 7.875 19.435 1.00 83.62 116 GLU A N 1
ATOM 966 C CA . GLU A 1 116 ? -3.925 6.549 20.033 1.00 83.62 116 GLU A CA 1
ATOM 967 C C . GLU A 1 116 ? -2.463 6.068 20.049 1.00 83.62 116 GLU A C 1
ATOM 969 O O . GLU A 1 116 ? -2.153 5.009 20.612 1.00 83.62 116 GLU A O 1
ATOM 974 N N . ILE A 1 117 ? -1.570 6.828 19.417 1.00 83.00 117 ILE A N 1
ATOM 975 C CA . ILE A 1 117 ? -0.135 6.561 19.329 1.00 83.00 117 ILE A CA 1
ATOM 976 C C . ILE A 1 11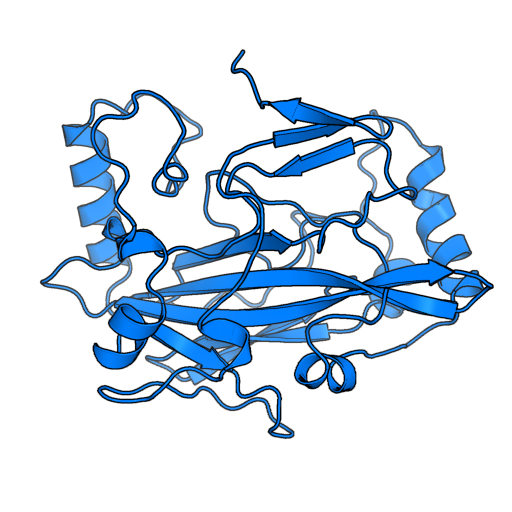7 ? 0.653 7.811 19.716 1.00 83.00 117 ILE A C 1
ATOM 978 O O . ILE A 1 117 ? 0.241 8.939 19.446 1.00 83.00 117 ILE A O 1
ATOM 982 N N . GLU A 1 118 ? 1.795 7.600 20.366 1.00 81.06 118 GLU A N 1
ATOM 983 C CA . GLU A 1 118 ? 2.694 8.688 20.757 1.00 81.06 118 GLU A CA 1
ATOM 984 C C . GLU A 1 118 ? 3.608 9.098 19.604 1.00 81.06 118 GLU A C 1
ATOM 986 O O . GLU A 1 118 ? 3.926 10.279 19.471 1.00 81.06 118 GLU A O 1
ATOM 991 N N . ASP A 1 119 ? 4.002 8.131 18.776 1.00 81.69 119 ASP A N 1
ATOM 992 C CA . ASP A 1 119 ? 4.944 8.292 17.685 1.00 81.69 119 ASP A CA 1
ATOM 993 C C . ASP A 1 119 ? 4.548 7.480 16.443 1.00 81.69 119 ASP A C 1
ATOM 995 O O . ASP A 1 119 ? 4.068 6.349 16.526 1.00 81.69 119 ASP A O 1
ATOM 999 N N . MET A 1 120 ? 4.760 8.070 15.267 1.00 85.25 120 MET A N 1
ATOM 1000 C CA . MET A 1 120 ? 4.714 7.373 13.979 1.00 85.25 120 MET A CA 1
ATOM 1001 C C . MET A 1 120 ? 5.673 8.051 13.018 1.00 85.25 120 MET A C 1
ATOM 1003 O O . MET A 1 120 ? 5.654 9.272 12.863 1.00 85.25 120 MET A O 1
ATOM 1007 N N . VAL A 1 121 ? 6.485 7.253 12.337 1.00 83.81 121 VAL A N 1
ATOM 1008 C CA . VAL A 1 121 ? 7.386 7.768 11.311 1.00 83.81 121 VAL A CA 1
ATOM 1009 C C . VAL A 1 121 ? 6.770 7.566 9.934 1.00 83.81 121 VAL A C 1
ATOM 1011 O O . VAL A 1 121 ? 6.291 6.477 9.609 1.00 83.81 121 VAL A O 1
ATOM 1014 N N . ASN A 1 122 ? 6.789 8.626 9.132 1.00 87.62 122 ASN A N 1
ATOM 1015 C CA . ASN A 1 122 ? 6.344 8.612 7.752 1.00 87.62 122 ASN A CA 1
ATOM 1016 C C . ASN A 1 122 ? 7.492 9.110 6.855 1.00 87.62 122 ASN A C 1
ATOM 1018 O O . ASN A 1 122 ? 7.671 10.313 6.672 1.00 87.62 122 ASN A O 1
ATOM 1022 N N . HIS A 1 123 ? 8.323 8.195 6.346 1.00 85.38 123 HIS A N 1
ATOM 1023 C CA . HIS A 1 123 ? 9.490 8.526 5.515 1.00 85.38 123 HIS A CA 1
ATOM 1024 C C . HIS A 1 123 ? 9.143 8.866 4.063 1.00 85.38 123 HIS A C 1
ATOM 1026 O O . HIS A 1 123 ? 9.955 9.500 3.393 1.00 85.38 123 HIS A O 1
ATOM 1032 N N . THR A 1 124 ? 7.986 8.431 3.566 1.00 84.56 124 THR A N 1
ATOM 1033 C CA . THR A 1 124 ? 7.643 8.500 2.135 1.00 84.56 124 THR A CA 1
ATOM 1034 C C . THR A 1 124 ? 6.442 9.401 1.852 1.00 84.56 124 THR A C 1
ATOM 1036 O O . THR A 1 124 ? 6.098 9.618 0.698 1.00 84.56 124 THR A O 1
ATOM 1039 N N . GLY A 1 125 ? 5.838 9.989 2.885 1.00 90.38 125 GLY A N 1
ATOM 1040 C CA . GLY A 1 125 ? 4.599 10.745 2.761 1.00 90.38 125 GLY A CA 1
ATOM 1041 C C . GLY A 1 125 ? 3.354 9.849 2.740 1.00 90.38 125 GLY A C 1
ATOM 1042 O O . GLY A 1 125 ? 3.375 8.649 3.006 1.00 90.38 125 GLY A O 1
ATOM 1043 N N . GLU A 1 126 ? 2.221 10.476 2.468 1.00 94.44 126 GLU A N 1
ATOM 1044 C CA . GLU A 1 126 ? 0.877 9.896 2.543 1.00 94.44 126 GLU A CA 1
ATOM 1045 C C . GLU A 1 126 ? 0.337 9.489 1.166 1.00 94.44 126 GLU A C 1
ATOM 1047 O O . GLU A 1 126 ? -0.594 8.688 1.077 1.00 94.44 126 GLU A O 1
ATOM 1052 N N . VAL A 1 127 ? 0.919 10.041 0.096 1.00 95.19 127 VAL A N 1
ATOM 1053 C CA . VAL A 1 127 ? 0.477 9.845 -1.288 1.00 95.19 127 VAL A CA 1
ATOM 1054 C C . VAL A 1 127 ? 1.396 8.836 -1.981 1.00 95.19 127 VAL A C 1
ATOM 1056 O O . VAL A 1 127 ? 2.606 9.070 -2.026 1.00 95.19 127 VAL A O 1
ATOM 1059 N N . PRO A 1 128 ? 0.859 7.740 -2.547 1.00 95.62 128 PRO A N 1
ATOM 1060 C CA . PRO A 1 128 ? 1.667 6.777 -3.279 1.00 95.62 128 PRO A CA 1
ATOM 1061 C C . PRO A 1 128 ? 2.364 7.377 -4.497 1.00 95.62 128 PRO A C 1
ATOM 1063 O O . PRO A 1 128 ? 1.753 8.111 -5.271 1.00 95.62 128 PRO A O 1
ATOM 1066 N N . TYR A 1 129 ? 3.622 6.993 -4.698 1.00 93.56 129 TYR A N 1
ATOM 1067 C CA . TYR A 1 129 ? 4.390 7.280 -5.908 1.00 93.56 129 TYR A CA 1
ATOM 1068 C C . TYR A 1 129 ? 5.220 6.069 -6.331 1.00 93.56 129 TYR A C 1
ATOM 1070 O O . TYR A 1 129 ? 5.573 5.203 -5.520 1.00 93.56 129 TYR A O 1
ATOM 1078 N N . ILE A 1 130 ? 5.546 6.018 -7.619 1.00 91.38 130 ILE A N 1
ATOM 1079 C CA . ILE A 1 130 ? 6.355 4.954 -8.206 1.00 91.38 130 ILE A CA 1
ATOM 1080 C C . ILE A 1 130 ? 7.831 5.344 -8.171 1.00 91.38 130 ILE A C 1
ATOM 1082 O O . ILE A 1 130 ? 8.206 6.453 -8.530 1.00 91.38 130 ILE A O 1
ATOM 1086 N N . THR A 1 131 ? 8.683 4.408 -7.753 1.00 88.25 131 THR A N 1
ATOM 1087 C CA . THR A 1 131 ? 10.146 4.509 -7.867 1.00 88.25 131 THR A CA 1
ATOM 1088 C C . THR A 1 131 ? 10.568 4.014 -9.259 1.00 88.25 131 THR A C 1
ATOM 1090 O O . THR A 1 131 ? 10.515 2.800 -9.482 1.00 88.25 131 THR A O 1
ATOM 1093 N N . PRO A 1 132 ? 10.990 4.885 -10.203 1.00 88.00 132 PRO A N 1
ATOM 1094 C CA . PRO A 1 132 ? 11.218 4.484 -11.597 1.00 88.00 132 PRO A CA 1
ATOM 1095 C C . PRO A 1 132 ? 12.342 3.467 -11.770 1.00 88.00 132 PRO A C 1
ATOM 1097 O O . PRO A 1 132 ? 12.325 2.684 -12.708 1.00 88.00 132 PRO A O 1
ATOM 1100 N N . TRP A 1 133 ? 13.298 3.426 -10.842 1.00 85.38 133 TRP A N 1
ATOM 1101 C CA . TRP A 1 133 ? 14.466 2.544 -10.927 1.00 85.38 133 TRP A CA 1
ATOM 1102 C C . TRP A 1 133 ? 14.084 1.067 -10.742 1.00 85.38 133 TRP A C 1
ATOM 1104 O O . TRP A 1 133 ? 14.859 0.174 -11.070 1.00 85.38 133 TRP A O 1
ATOM 1114 N N . ASN A 1 134 ? 12.861 0.802 -10.266 1.00 88.69 134 ASN A N 1
ATOM 1115 C CA . ASN A 1 134 ? 12.273 -0.534 -10.257 1.00 88.69 134 ASN A CA 1
ATOM 1116 C C . ASN A 1 134 ? 11.768 -0.977 -11.650 1.00 88.69 134 ASN A C 1
ATOM 1118 O O . ASN A 1 134 ? 11.366 -2.131 -11.796 1.00 88.69 134 ASN A O 1
ATOM 1122 N N . PHE A 1 135 ? 11.793 -0.097 -12.660 1.00 92.62 135 PHE A N 1
ATOM 1123 C CA . PHE A 1 135 ? 11.288 -0.305 -14.025 1.00 92.62 135 PHE A CA 1
ATOM 1124 C C . PHE A 1 135 ? 12.350 0.043 -15.083 1.00 92.62 135 PHE A C 1
ATOM 1126 O O . PHE A 1 135 ? 12.172 1.006 -15.833 1.00 92.62 135 PHE A O 1
ATOM 1133 N N . PRO A 1 136 ? 13.465 -0.705 -15.158 1.00 91.44 136 PRO A N 1
ATOM 1134 C CA . PRO A 1 136 ? 14.426 -0.497 -16.233 1.00 91.44 136 PRO A CA 1
ATOM 1135 C C . PRO A 1 136 ? 13.789 -0.816 -17.597 1.00 91.44 136 PRO A C 1
ATOM 1137 O O . PRO A 1 136 ? 12.955 -1.713 -17.703 1.00 91.44 136 PRO A O 1
ATOM 1140 N N . GLU A 1 137 ? 14.171 -0.080 -18.644 1.00 91.25 137 GLU A N 1
ATOM 1141 C CA . GLU A 1 137 ? 13.546 -0.177 -19.977 1.00 91.25 137 GLU A CA 1
ATOM 1142 C C . GLU A 1 137 ? 13.680 -1.566 -20.624 1.00 91.25 137 GLU A C 1
ATOM 1144 O O . GLU A 1 137 ? 12.840 -1.962 -21.430 1.00 91.25 137 GLU A O 1
ATOM 1149 N N . ASP A 1 138 ? 14.725 -2.313 -20.267 1.00 93.19 138 ASP A N 1
ATOM 1150 C CA . ASP A 1 138 ? 15.030 -3.651 -20.777 1.00 93.19 138 ASP A CA 1
ATOM 1151 C C . ASP A 1 138 ? 14.402 -4.783 -19.945 1.00 93.19 138 ASP A C 1
ATOM 1153 O O . ASP A 1 138 ? 14.640 -5.960 -20.228 1.00 93.19 138 ASP A O 1
ATOM 1157 N N . LEU A 1 139 ? 13.600 -4.451 -18.927 1.00 94.69 139 LEU A N 1
ATOM 1158 C CA . LEU A 1 139 ? 13.058 -5.416 -17.980 1.00 94.69 139 LEU A CA 1
ATOM 1159 C C . LEU A 1 139 ? 11.567 -5.205 -17.718 1.00 94.69 139 LEU A C 1
ATOM 1161 O O . LEU A 1 139 ? 11.112 -4.157 -17.265 1.00 94.69 139 LEU A O 1
ATOM 1165 N N . GLU A 1 140 ? 10.796 -6.272 -17.913 1.00 96.56 140 GLU A N 1
ATOM 1166 C CA . GLU A 1 140 ? 9.397 -6.308 -17.503 1.00 96.56 140 GLU A CA 1
ATOM 1167 C C . GLU A 1 140 ? 9.279 -6.294 -15.971 1.00 96.56 140 GLU A C 1
ATOM 1169 O O . GLU A 1 140 ? 9.457 -7.314 -15.292 1.00 96.56 140 GLU A O 1
ATOM 1174 N N . SER A 1 141 ? 8.934 -5.124 -15.442 1.00 97.25 141 SER A N 1
ATOM 1175 C CA . SER A 1 141 ? 8.620 -4.893 -14.037 1.00 97.25 141 SER A CA 1
ATOM 1176 C C . SER A 1 141 ? 7.217 -4.327 -13.877 1.00 97.25 141 SER A C 1
ATOM 1178 O O . SER A 1 141 ? 6.687 -3.642 -14.753 1.00 97.25 141 SER A O 1
ATOM 1180 N N . TYR A 1 142 ? 6.624 -4.608 -12.724 1.00 98.12 142 TYR A N 1
ATOM 1181 C CA . TYR A 1 142 ? 5.244 -4.277 -12.415 1.00 98.12 142 TYR A CA 1
ATOM 1182 C C . TYR A 1 142 ? 5.131 -3.771 -10.979 1.00 98.12 142 TYR A C 1
ATOM 1184 O O . TYR A 1 142 ? 5.832 -4.248 -10.087 1.00 98.12 142 TYR A O 1
ATOM 1192 N N . ALA A 1 143 ? 4.192 -2.868 -10.728 1.00 98.12 143 ALA A N 1
ATOM 1193 C CA . ALA A 1 143 ? 3.695 -2.576 -9.391 1.00 98.12 143 ALA A CA 1
ATOM 1194 C C . ALA A 1 143 ? 2.224 -2.983 -9.279 1.00 98.12 143 ALA A C 1
ATOM 1196 O O . ALA A 1 143 ? 1.463 -2.895 -10.240 1.00 98.12 143 ALA A O 1
ATOM 1197 N N . VAL A 1 144 ? 1.819 -3.414 -8.088 1.00 98.56 144 VAL A N 1
ATOM 1198 C CA . VAL A 1 144 ? 0.420 -3.680 -7.747 1.00 98.56 144 VAL A CA 1
ATOM 1199 C C . VAL A 1 144 ? 0.021 -2.782 -6.588 1.00 98.56 144 VAL A C 1
ATOM 1201 O O . VAL A 1 144 ? 0.603 -2.876 -5.506 1.00 98.56 144 VAL A O 1
ATOM 1204 N N . LEU A 1 145 ? -0.959 -1.915 -6.835 1.00 98.56 145 LEU A N 1
ATOM 1205 C CA . LEU A 1 145 ? -1.556 -1.021 -5.853 1.00 98.56 145 LEU A CA 1
ATOM 1206 C C . LEU A 1 145 ? -2.684 -1.718 -5.088 1.00 98.56 145 LEU A C 1
ATOM 1208 O O . LEU A 1 145 ? -3.571 -2.348 -5.669 1.00 98.56 145 LEU A O 1
ATOM 1212 N N . HIS A 1 146 ? -2.675 -1.535 -3.775 1.00 98.25 146 HIS A N 1
ATOM 1213 C CA . HIS A 1 146 ? -3.767 -1.901 -2.885 1.00 98.25 146 HIS A CA 1
ATOM 1214 C C . HIS A 1 146 ? -3.933 -0.838 -1.807 1.00 98.25 146 HIS A C 1
ATOM 1216 O O . HIS A 1 146 ? -2.960 -0.197 -1.414 1.00 98.25 146 HIS A O 1
ATOM 1222 N N . ALA A 1 147 ? -5.145 -0.698 -1.276 1.00 98.25 147 ALA A N 1
ATOM 1223 C CA . ALA A 1 147 ? -5.403 0.085 -0.075 1.00 98.25 147 ALA A CA 1
ATOM 1224 C C . ALA A 1 147 ? -6.212 -0.698 0.965 1.00 98.25 147 ALA A C 1
ATOM 1226 O O . ALA A 1 147 ? -7.064 -1.501 0.593 1.00 98.25 147 ALA A O 1
ATOM 1227 N N . LEU A 1 148 ? -5.957 -0.462 2.250 1.00 98.25 148 LEU A N 1
ATOM 1228 C CA . LEU A 1 148 ? -6.766 -0.983 3.350 1.00 98.25 148 LEU A CA 1
ATOM 1229 C C . LEU A 1 148 ? -7.200 0.170 4.267 1.00 98.25 148 LEU A C 1
ATOM 1231 O O . LEU A 1 148 ? -6.382 1.041 4.589 1.00 98.25 148 LEU A O 1
ATOM 1235 N N . PRO A 1 149 ? -8.468 0.186 4.711 1.00 98.19 149 PRO A N 1
ATOM 1236 C CA . PRO A 1 149 ? -8.911 1.114 5.740 1.00 98.19 149 PRO A CA 1
ATOM 1237 C C . PRO A 1 149 ? -8.267 0.741 7.077 1.00 98.19 149 PRO A C 1
ATOM 1239 O O . PRO A 1 149 ? -8.160 -0.436 7.416 1.00 98.19 149 PRO A O 1
ATOM 1242 N N . ILE A 1 150 ? -7.873 1.747 7.852 1.00 97.62 150 ILE A N 1
ATOM 1243 C CA . ILE A 1 150 ? -7.389 1.573 9.222 1.00 97.62 150 ILE A CA 1
ATOM 1244 C C . ILE A 1 150 ? -8.349 2.294 10.161 1.00 97.62 150 ILE A C 1
ATOM 1246 O O . ILE A 1 150 ? -8.696 3.466 9.962 1.00 97.62 150 ILE A O 1
ATOM 1250 N N . CYS A 1 151 ? -8.779 1.579 11.190 1.00 97.56 151 CYS A N 1
ATOM 1251 C CA . CYS A 1 151 ? -9.687 2.076 12.201 1.00 97.56 151 CYS A CA 1
ATOM 1252 C C . CYS A 1 151 ? -8.967 2.770 13.356 1.00 97.56 151 CYS A C 1
ATOM 1254 O O . CYS A 1 151 ? -7.799 2.528 13.653 1.00 97.56 151 CYS A O 1
ATOM 1256 N N . ARG A 1 152 ? -9.751 3.595 14.040 1.00 95.44 152 ARG A N 1
ATOM 1257 C CA . ARG A 1 152 ? -9.536 4.095 15.388 1.00 95.44 152 ARG A CA 1
ATOM 1258 C C . ARG A 1 152 ? -10.687 3.604 16.255 1.00 95.44 152 ARG A C 1
ATOM 1260 O O . ARG A 1 152 ? -11.811 3.456 15.777 1.00 95.44 152 ARG A O 1
ATOM 1267 N N . ILE A 1 153 ? -10.429 3.360 17.535 1.00 95.62 153 ILE A N 1
ATOM 1268 C CA . ILE A 1 153 ? -11.498 2.993 18.462 1.00 95.62 153 ILE A CA 1
ATOM 1269 C C . ILE A 1 153 ? -12.163 4.255 19.017 1.00 95.62 153 ILE A C 1
ATOM 1271 O O . ILE A 1 153 ? -11.524 5.035 19.722 1.00 95.62 153 ILE A O 1
ATOM 1275 N N . GLU A 1 154 ? -13.457 4.421 18.755 1.00 95.06 154 GLU A N 1
ATOM 1276 C CA . GLU A 1 154 ? -14.272 5.553 19.209 1.00 95.06 154 GLU A CA 1
ATOM 1277 C C . GLU A 1 154 ? -15.615 5.042 19.728 1.00 95.06 154 GLU A C 1
ATOM 1279 O O . GLU A 1 154 ? -16.264 4.249 19.056 1.00 95.06 154 GLU A O 1
ATOM 1284 N N . ASN A 1 155 ? -16.038 5.483 20.920 1.00 95.50 155 ASN A N 1
ATOM 1285 C CA . ASN A 1 155 ? -17.317 5.079 21.530 1.00 95.50 155 ASN A CA 1
ATOM 1286 C C . ASN A 1 155 ? -17.568 3.558 21.495 1.00 95.50 155 ASN A C 1
ATOM 1288 O O . ASN A 1 155 ? -18.667 3.107 21.195 1.00 95.50 155 ASN A O 1
ATOM 1292 N N . ASP A 1 156 ? -16.518 2.783 21.782 1.00 96.00 156 ASP A N 1
ATOM 1293 C CA . ASP A 1 156 ? -16.527 1.315 21.742 1.00 96.00 156 ASP A CA 1
ATOM 1294 C C . ASP A 1 156 ? -16.880 0.693 20.378 1.00 96.00 156 ASP A C 1
ATOM 1296 O O . ASP A 1 156 ? -17.418 -0.406 20.286 1.00 96.00 156 ASP A O 1
ATOM 1300 N N . ALA A 1 157 ? -16.514 1.380 19.295 1.00 97.00 157 ALA A N 1
ATOM 1301 C CA . ALA A 1 157 ? -16.593 0.880 17.930 1.00 97.00 157 ALA A CA 1
ATOM 1302 C C . ALA A 1 157 ? -15.261 1.070 17.194 1.00 97.00 157 ALA A C 1
ATOM 1304 O O . ALA A 1 157 ? -14.505 2.001 17.475 1.00 97.00 157 ALA A O 1
ATOM 1305 N N . PHE A 1 158 ? -14.985 0.203 16.219 1.00 97.56 158 PHE A N 1
ATOM 1306 C CA . PHE A 1 158 ? -13.919 0.427 15.246 1.00 97.56 158 PHE A CA 1
ATOM 1307 C C . PHE A 1 158 ? -14.430 1.356 14.147 1.00 97.56 158 PHE A C 1
ATOM 1309 O O . PHE A 1 158 ? -15.307 0.982 13.369 1.00 97.56 158 PHE A O 1
ATOM 1316 N N . VAL A 1 159 ? -13.883 2.566 14.085 1.00 97.31 159 VAL A N 1
ATOM 1317 C CA . VAL A 1 159 ? -14.294 3.593 13.130 1.00 97.31 159 VAL A CA 1
ATOM 1318 C C . VAL A 1 159 ? -13.148 3.864 12.153 1.00 97.31 159 VAL A C 1
ATOM 1320 O O . VAL A 1 159 ? -12.069 4.247 12.600 1.00 97.31 159 VAL A O 1
ATOM 1323 N N . PRO A 1 160 ? -13.331 3.688 10.833 1.00 97.62 160 PRO A N 1
ATOM 1324 C CA . PRO A 1 160 ? -12.283 3.942 9.848 1.00 97.62 160 PRO A CA 1
ATOM 1325 C C . PRO A 1 160 ? -11.896 5.425 9.836 1.00 97.62 160 PRO A C 1
ATOM 1327 O O . PRO A 1 160 ? -12.751 6.312 9.719 1.00 97.62 160 PRO A O 1
ATOM 1330 N N . ARG A 1 161 ? -10.594 5.687 9.971 1.00 97.00 161 ARG A N 1
ATOM 1331 C CA . ARG A 1 161 ? -10.022 7.040 10.031 1.00 97.00 161 ARG A CA 1
AT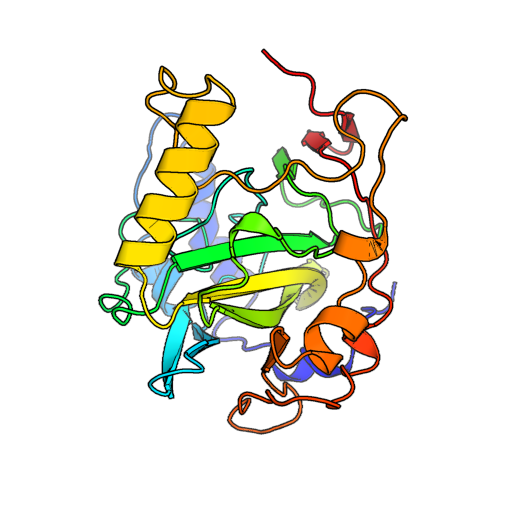OM 1332 C C . ARG A 1 161 ? -8.851 7.243 9.095 1.00 97.00 161 ARG A C 1
ATOM 1334 O O . ARG A 1 161 ? -8.714 8.340 8.579 1.00 97.00 161 ARG A O 1
ATOM 1341 N N . TYR A 1 162 ? -8.068 6.203 8.838 1.00 97.44 162 TYR A N 1
ATOM 1342 C CA . TYR A 1 162 ? -6.847 6.300 8.043 1.00 97.44 162 TYR A CA 1
ATOM 1343 C C . TYR A 1 162 ? -6.870 5.295 6.902 1.00 97.44 162 TYR A C 1
ATOM 1345 O O . TYR A 1 162 ? -7.769 4.455 6.780 1.00 97.44 162 TYR A O 1
ATOM 1353 N N . THR A 1 163 ? -5.896 5.378 6.009 1.00 98.00 163 THR A N 1
ATOM 1354 C CA . THR A 1 163 ? -5.739 4.407 4.923 1.00 98.00 163 THR A CA 1
ATOM 1355 C C . THR A 1 163 ? -4.282 4.094 4.733 1.00 98.00 163 THR A C 1
ATOM 1357 O O . THR A 1 163 ? -3.471 5.001 4.592 1.00 98.00 163 THR A O 1
ATOM 1360 N N . VAL A 1 164 ? -3.955 2.809 4.711 1.00 97.50 164 VAL A N 1
ATOM 1361 C CA . VAL A 1 164 ? -2.664 2.379 4.193 1.00 97.50 164 VAL A CA 1
ATOM 1362 C C . VAL A 1 164 ? -2.828 2.075 2.718 1.00 97.50 164 VAL A C 1
ATOM 1364 O O . VAL A 1 164 ? -3.693 1.294 2.329 1.00 97.50 164 VAL A O 1
ATOM 1367 N N . PHE A 1 165 ? -1.994 2.699 1.903 1.00 98.00 165 PHE A N 1
ATOM 1368 C CA . PHE A 1 165 ? -1.759 2.298 0.531 1.00 98.00 165 PHE A CA 1
ATOM 1369 C C . PHE A 1 165 ? -0.474 1.480 0.482 1.00 98.00 165 PHE A C 1
ATOM 1371 O O . PHE A 1 165 ? 0.488 1.755 1.202 1.00 98.00 165 PHE A O 1
ATOM 1378 N N . SER A 1 166 ? -0.446 0.481 -0.387 1.00 97.12 166 SER A N 1
ATOM 1379 C CA . SER A 1 166 ? 0.731 -0.343 -0.625 1.00 97.12 166 SER A CA 1
ATOM 1380 C C . SER A 1 166 ? 0.961 -0.502 -2.119 1.00 97.12 166 SER A C 1
ATOM 1382 O O . SER A 1 166 ? 0.026 -0.778 -2.869 1.00 97.12 166 SER A O 1
ATOM 1384 N N . LEU A 1 167 ? 2.211 -0.330 -2.534 1.00 97.81 167 LEU A N 1
ATOM 1385 C CA . LEU A 1 167 ? 2.709 -0.681 -3.855 1.00 97.81 167 LEU A CA 1
ATOM 1386 C C . LEU A 1 167 ? 3.624 -1.891 -3.697 1.00 97.81 167 LEU A C 1
ATOM 1388 O O . LEU A 1 167 ? 4.693 -1.791 -3.094 1.00 97.81 167 LEU A O 1
ATOM 1392 N N . THR A 1 168 ? 3.202 -3.038 -4.221 1.00 97.44 168 THR A N 1
ATOM 1393 C CA . THR A 1 168 ? 4.031 -4.249 -4.243 1.00 97.44 168 THR A CA 1
ATOM 1394 C C . THR A 1 168 ? 4.708 -4.371 -5.598 1.00 97.44 168 THR A C 1
ATOM 1396 O O . THR A 1 168 ? 4.028 -4.457 -6.618 1.00 97.44 168 THR A O 1
ATOM 1399 N N . TYR A 1 169 ? 6.037 -4.377 -5.608 1.00 97.62 169 TYR A N 1
ATOM 1400 C CA . TYR A 1 169 ? 6.841 -4.431 -6.824 1.00 97.62 169 TYR A CA 1
ATOM 1401 C C . TYR A 1 169 ? 7.186 -5.871 -7.198 1.00 97.62 169 TYR A C 1
ATOM 1403 O O . TYR A 1 169 ? 7.577 -6.684 -6.352 1.00 97.62 169 TYR A O 1
ATOM 1411 N N . PHE A 1 170 ? 7.084 -6.156 -8.490 1.00 97.81 170 PHE A N 1
ATOM 1412 C CA . PHE A 1 170 ? 7.429 -7.423 -9.109 1.00 97.81 170 PHE A CA 1
ATOM 1413 C C . PHE A 1 170 ? 8.335 -7.199 -10.313 1.00 97.81 170 PHE A C 1
ATOM 1415 O O . PHE A 1 170 ? 8.220 -6.192 -11.004 1.00 97.81 170 PHE A O 1
ATOM 1422 N N . SER A 1 171 ? 9.184 -8.175 -10.608 1.00 97.69 171 SER A N 1
ATOM 1423 C CA . SER A 1 171 ? 9.977 -8.204 -11.830 1.00 97.69 171 SER A CA 1
ATOM 1424 C C . SER A 1 171 ? 10.027 -9.607 -12.407 1.00 97.69 171 SER A C 1
ATOM 1426 O O . SER A 1 171 ? 10.104 -10.589 -11.666 1.00 97.69 171 SER A O 1
ATOM 1428 N N . ARG A 1 172 ? 9.980 -9.711 -13.735 1.00 97.62 172 ARG A N 1
ATOM 1429 C CA . ARG A 1 172 ? 10.095 -10.992 -14.438 1.00 97.62 172 ARG A CA 1
ATOM 1430 C C . ARG A 1 172 ? 11.474 -11.630 -14.261 1.00 97.62 172 ARG A C 1
ATOM 1432 O O . ARG A 1 172 ? 11.557 -12.852 -14.178 1.00 97.62 172 ARG A O 1
ATOM 1439 N N . ASP A 1 173 ? 12.520 -10.813 -14.145 1.00 97.12 173 ASP A N 1
ATOM 1440 C CA . ASP A 1 173 ? 13.889 -11.236 -13.840 1.00 97.12 173 ASP A CA 1
ATOM 1441 C C . ASP A 1 173 ? 14.436 -10.420 -12.661 1.00 97.12 173 ASP A C 1
ATOM 1443 O O . ASP A 1 173 ? 15.062 -9.368 -12.805 1.00 97.12 173 ASP A O 1
ATOM 1447 N N . LEU A 1 174 ? 14.176 -10.925 -11.456 1.00 93.50 174 LEU A N 1
ATOM 1448 C CA . LEU A 1 174 ? 14.584 -10.270 -10.217 1.00 93.50 174 LEU A CA 1
ATOM 1449 C C . LEU A 1 174 ? 16.107 -10.166 -10.066 1.00 93.50 174 LEU A C 1
ATOM 1451 O O . LEU A 1 174 ? 16.603 -9.265 -9.391 1.00 93.50 174 LEU A O 1
ATOM 1455 N N . GLU A 1 175 ? 16.857 -11.090 -10.662 1.00 93.50 175 GLU A N 1
ATOM 1456 C CA . GLU A 1 175 ? 18.315 -11.076 -10.598 1.00 93.50 175 GLU A CA 1
ATOM 1457 C C . GLU A 1 175 ? 18.883 -9.967 -11.486 1.00 93.50 175 GLU A C 1
ATOM 1459 O O . GLU A 1 175 ? 19.775 -9.232 -11.057 1.00 93.50 175 GLU A O 1
ATOM 1464 N N . LEU A 1 176 ? 18.322 -9.778 -12.684 1.00 94.12 176 LEU A N 1
ATOM 1465 C CA . LEU A 1 176 ? 18.661 -8.635 -13.527 1.00 94.12 176 LEU A CA 1
ATOM 1466 C C . LEU A 1 176 ? 18.286 -7.307 -12.854 1.00 94.12 176 LEU A C 1
ATOM 1468 O O . LEU A 1 176 ? 19.113 -6.395 -12.828 1.00 94.12 176 LEU A O 1
ATOM 1472 N N . LEU A 1 177 ? 17.107 -7.214 -12.220 1.00 92.44 177 LEU A N 1
ATOM 1473 C CA . LEU A 1 177 ? 16.716 -6.013 -11.467 1.00 92.44 177 LEU A CA 1
ATOM 1474 C C . LEU A 1 177 ? 17.717 -5.685 -10.349 1.00 92.44 177 LEU A C 1
ATOM 1476 O O . LEU A 1 177 ? 18.114 -4.533 -10.187 1.00 92.44 177 LEU A O 1
ATOM 1480 N N . ARG A 1 178 ? 18.173 -6.695 -9.596 1.00 90.12 178 ARG A N 1
ATOM 1481 C CA . ARG A 1 178 ? 19.198 -6.511 -8.554 1.00 90.12 178 ARG A CA 1
ATOM 1482 C C . ARG A 1 178 ? 20.507 -5.975 -9.113 1.00 90.12 178 ARG A C 1
ATOM 1484 O O . ARG A 1 178 ? 21.140 -5.150 -8.461 1.00 90.12 178 ARG A O 1
ATOM 1491 N N . ARG A 1 179 ? 20.919 -6.427 -10.300 1.00 89.88 179 ARG A N 1
ATOM 1492 C CA . ARG A 1 179 ? 22.139 -5.940 -10.962 1.00 89.88 179 ARG A CA 1
ATOM 1493 C C . ARG A 1 179 ? 21.996 -4.495 -11.417 1.00 89.88 179 ARG A C 1
ATOM 1495 O O . ARG A 1 179 ? 22.914 -3.719 -11.172 1.00 89.88 179 ARG A O 1
ATOM 1502 N N . HIS A 1 180 ? 20.857 -4.133 -12.010 1.00 88.00 180 HIS A N 1
ATOM 1503 C CA . HIS A 1 180 ? 20.537 -2.741 -12.348 1.00 88.00 180 HIS A CA 1
ATOM 1504 C C . HIS A 1 180 ? 20.592 -1.852 -11.109 1.00 88.00 180 HIS A C 1
ATOM 1506 O O . HIS A 1 180 ? 21.293 -0.843 -11.097 1.00 88.00 180 HIS A O 1
ATOM 1512 N N . PHE A 1 181 ? 19.946 -2.283 -10.025 1.00 83.88 181 PHE A N 1
ATOM 1513 C CA . PHE A 1 181 ? 19.961 -1.552 -8.765 1.00 83.88 181 PHE A CA 1
ATOM 1514 C C . PHE A 1 181 ? 21.379 -1.413 -8.185 1.00 83.88 181 PHE A C 1
ATOM 1516 O O . PHE A 1 181 ? 21.785 -0.321 -7.801 1.00 83.88 181 PHE A O 1
ATOM 1523 N N . ALA A 1 182 ? 22.177 -2.484 -8.182 1.00 83.44 182 ALA A N 1
ATOM 1524 C CA . ALA A 1 182 ? 23.566 -2.443 -7.720 1.00 83.44 182 ALA A CA 1
ATOM 1525 C C . ALA A 1 182 ? 24.469 -1.552 -8.597 1.00 83.44 182 ALA A C 1
ATOM 1527 O O . ALA A 1 182 ? 25.408 -0.936 -8.092 1.00 83.44 182 ALA A O 1
ATOM 1528 N N . ALA A 1 183 ? 24.205 -1.472 -9.903 1.00 83.75 183 ALA A N 1
ATOM 1529 C CA . ALA A 1 183 ? 24.920 -0.575 -10.804 1.00 83.75 183 ALA A CA 1
ATOM 1530 C C . ALA A 1 183 ? 24.585 0.898 -10.516 1.00 83.75 183 ALA A C 1
ATOM 1532 O O . ALA A 1 183 ? 25.503 1.713 -10.442 1.00 83.75 183 ALA A O 1
ATOM 1533 N N . LEU A 1 184 ? 23.306 1.216 -10.279 1.00 79.31 184 LEU A N 1
ATOM 1534 C CA . LEU A 1 184 ? 22.860 2.551 -9.858 1.00 79.31 184 LEU A CA 1
ATOM 1535 C C . LEU A 1 184 ? 23.476 2.946 -8.512 1.00 79.31 184 LEU A C 1
ATOM 1537 O O . LEU A 1 184 ? 24.069 4.012 -8.403 1.00 79.31 184 LEU A O 1
ATOM 1541 N N . ALA A 1 185 ? 23.441 2.046 -7.525 1.00 75.25 185 ALA A N 1
ATOM 1542 C CA . ALA A 1 185 ? 24.076 2.228 -6.218 1.00 75.25 185 ALA A CA 1
ATOM 1543 C C . ALA A 1 185 ? 25.530 2.685 -6.313 1.00 75.25 185 ALA A C 1
ATOM 1545 O O . ALA A 1 185 ? 25.977 3.584 -5.604 1.00 75.25 185 ALA A O 1
ATOM 1546 N N . LYS A 1 186 ? 26.270 2.017 -7.202 1.00 76.69 186 LYS A N 1
ATOM 1547 C CA . LYS A 1 186 ? 27.682 2.273 -7.439 1.00 76.69 186 LYS A CA 1
ATOM 1548 C C . LYS A 1 186 ? 27.900 3.597 -8.169 1.00 76.69 186 LYS A C 1
ATOM 1550 O O . LYS A 1 186 ? 28.856 4.293 -7.852 1.00 76.69 186 LYS A O 1
ATOM 1555 N N . ALA A 1 187 ? 27.056 3.919 -9.149 1.00 76.00 187 ALA A N 1
ATOM 1556 C CA . ALA A 1 187 ? 27.141 5.173 -9.895 1.00 76.00 187 ALA A CA 1
ATOM 1557 C C . ALA A 1 187 ? 26.877 6.399 -9.005 1.00 76.00 187 ALA A C 1
ATOM 1559 O O . ALA A 1 187 ? 27.497 7.435 -9.206 1.00 76.00 187 ALA A O 1
ATOM 1560 N N . GLU A 1 188 ? 26.009 6.246 -8.006 1.00 69.50 188 GLU A N 1
ATOM 1561 C CA . GLU A 1 188 ? 25.638 7.284 -7.037 1.00 69.50 188 GLU A CA 1
ATOM 1562 C C . GLU A 1 188 ? 26.563 7.324 -5.796 1.00 69.50 188 GLU A C 1
ATOM 1564 O O . GLU A 1 188 ? 26.264 8.012 -4.825 1.00 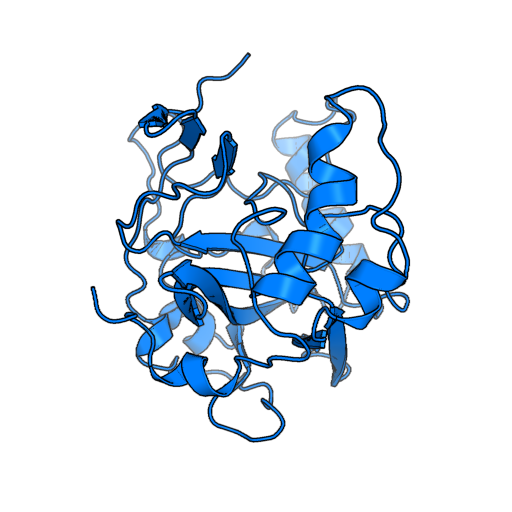69.50 188 GLU A O 1
ATOM 1569 N N . GLU A 1 189 ? 27.668 6.563 -5.787 1.00 66.62 189 GLU A N 1
ATOM 1570 C CA . GLU A 1 189 ? 28.633 6.477 -4.670 1.00 66.62 189 GLU A CA 1
ATOM 1571 C C . GLU A 1 189 ? 28.018 6.073 -3.306 1.00 66.62 189 GLU A C 1
ATOM 1573 O O . GLU A 1 189 ? 28.597 6.312 -2.250 1.00 66.62 189 GLU A O 1
ATOM 1578 N N . ILE A 1 190 ? 26.875 5.376 -3.299 1.00 63.88 190 ILE A N 1
ATOM 1579 C CA . ILE A 1 190 ? 26.149 4.959 -2.075 1.00 63.88 190 ILE A CA 1
ATOM 1580 C C . ILE A 1 190 ? 26.670 3.603 -1.540 1.00 63.88 190 ILE A C 1
ATOM 1582 O O . ILE A 1 190 ? 26.003 2.894 -0.792 1.00 63.88 190 ILE A O 1
ATOM 1586 N N . GLN A 1 191 ? 27.868 3.185 -1.959 1.00 47.81 191 GLN A N 1
ATOM 1587 C CA . GLN A 1 191 ? 28.356 1.808 -1.811 1.00 47.81 191 GLN A CA 1
ATOM 1588 C C . GLN A 1 191 ? 28.727 1.400 -0.373 1.00 47.81 191 GLN A C 1
ATOM 1590 O O . GLN A 1 191 ? 28.782 0.203 -0.090 1.00 47.81 191 GLN A O 1
ATOM 1595 N N . ASP A 1 192 ? 28.953 2.366 0.521 1.00 48.31 192 ASP A N 1
ATOM 1596 C CA . ASP A 1 192 ? 29.474 2.133 1.877 1.00 48.31 192 ASP A CA 1
ATOM 1597 C C . ASP A 1 192 ? 28.399 2.130 2.981 1.00 48.31 192 ASP A C 1
ATOM 1599 O O . ASP A 1 192 ? 28.740 2.067 4.164 1.00 48.31 192 ASP A O 1
ATOM 1603 N N . ASP A 1 193 ? 27.106 2.165 2.634 1.00 47.41 193 ASP A N 1
ATOM 1604 C CA . ASP A 1 193 ? 26.023 2.058 3.617 1.00 47.41 193 ASP A CA 1
ATOM 1605 C C . ASP A 1 193 ? 25.631 0.577 3.853 1.00 47.41 193 ASP A C 1
ATOM 1607 O O . ASP A 1 193 ? 25.026 -0.060 2.988 1.00 47.41 193 ASP A O 1
ATOM 1611 N N . PRO A 1 194 ? 25.950 -0.026 5.016 1.00 37.31 194 PRO A N 1
ATOM 1612 C CA . PRO A 1 194 ? 25.567 -1.404 5.332 1.00 37.31 194 PRO A CA 1
ATOM 1613 C C . PRO A 1 194 ? 24.047 -1.602 5.500 1.00 37.31 194 PRO A C 1
ATOM 1615 O O . PRO A 1 194 ? 23.594 -2.747 5.583 1.00 37.31 194 PRO A O 1
ATOM 1618 N N . GLU A 1 195 ? 23.253 -0.527 5.537 1.00 41.69 195 GLU A N 1
ATOM 1619 C CA . GLU A 1 195 ? 21.786 -0.551 5.499 1.00 41.69 195 GLU A CA 1
ATOM 1620 C C . GLU A 1 195 ? 21.215 -0.428 4.072 1.00 41.69 195 GLU A C 1
ATOM 1622 O O . GLU A 1 195 ? 19.992 -0.386 3.914 1.00 41.69 195 GLU A O 1
ATOM 1627 N N . TYR A 1 196 ? 22.068 -0.442 3.032 1.00 49.00 196 TYR A N 1
ATOM 1628 C CA . TYR A 1 196 ? 21.706 -0.337 1.611 1.00 49.00 196 TYR A CA 1
ATOM 1629 C C . TYR A 1 196 ? 20.906 -1.557 1.101 1.00 49.00 196 TYR A C 1
ATOM 1631 O O . TYR A 1 196 ? 21.380 -2.448 0.394 1.00 49.00 196 TYR A O 1
ATOM 1639 N N . TYR A 1 197 ? 19.644 -1.607 1.509 1.00 51.25 197 TYR A N 1
ATOM 1640 C CA . TYR A 1 197 ? 18.548 -2.398 0.955 1.00 51.25 197 TYR A CA 1
ATOM 1641 C C . TYR A 1 197 ? 17.808 -1.515 -0.062 1.00 51.25 197 TYR A C 1
ATOM 1643 O O . TYR A 1 197 ? 17.829 -0.307 0.162 1.00 51.25 197 TYR A O 1
ATOM 1651 N N . PRO A 1 198 ? 17.164 -2.031 -1.138 1.00 56.88 198 PRO A N 1
ATOM 1652 C CA . PRO A 1 198 ? 16.587 -1.208 -2.201 1.00 56.88 198 PRO A CA 1
ATOM 1653 C C . PRO A 1 198 ? 15.855 0.021 -1.678 1.00 56.88 198 PRO A C 1
ATOM 1655 O O . PRO A 1 198 ? 14.734 -0.070 -1.160 1.00 56.88 198 PRO A O 1
ATOM 1658 N N . SER A 1 199 ? 16.565 1.145 -1.752 1.00 58.97 199 SER A N 1
ATOM 1659 C CA . SER A 1 199 ? 16.112 2.428 -1.272 1.00 58.97 199 SER A CA 1
ATOM 1660 C C . SER A 1 199 ? 15.083 2.932 -2.260 1.00 58.97 199 SER A C 1
ATOM 1662 O O . SER A 1 199 ? 15.193 2.772 -3.478 1.00 58.97 199 SER A O 1
ATOM 1664 N N . LEU A 1 200 ? 14.017 3.482 -1.711 1.00 63.09 200 LEU A N 1
ATOM 1665 C CA . LEU A 1 200 ? 13.010 4.144 -2.512 1.00 63.09 200 LEU A CA 1
ATOM 1666 C C . LEU A 1 200 ? 13.599 5.468 -2.995 1.00 63.09 200 LEU A C 1
ATOM 1668 O O . LEU A 1 200 ? 14.382 6.093 -2.274 1.00 63.09 200 LEU A O 1
ATOM 1672 N N . VAL A 1 201 ? 13.225 5.908 -4.202 1.00 61.62 201 VAL A N 1
ATOM 1673 C CA . VAL A 1 201 ? 13.515 7.293 -4.607 1.00 61.62 201 VAL A CA 1
ATOM 1674 C C . VAL A 1 201 ? 12.925 8.183 -3.522 1.00 61.62 201 VAL A C 1
ATOM 1676 O O . VAL A 1 201 ? 11.764 8.006 -3.160 1.00 61.62 201 VAL A O 1
ATOM 1679 N N . TRP A 1 202 ? 13.731 9.083 -2.957 1.00 58.94 202 TRP A N 1
ATOM 1680 C CA . TRP A 1 202 ? 13.264 9.969 -1.896 1.00 58.94 202 TRP A CA 1
ATOM 1681 C C . TRP A 1 202 ? 11.988 10.690 -2.344 1.00 58.94 202 TRP A C 1
ATOM 1683 O O . TRP A 1 202 ? 11.927 11.132 -3.495 1.00 58.94 202 TRP A O 1
ATOM 1693 N N . PRO A 1 203 ? 10.981 10.845 -1.463 1.00 55.59 203 PRO A N 1
ATOM 1694 C CA . PRO A 1 203 ? 9.779 11.577 -1.821 1.00 55.59 203 PRO A CA 1
ATOM 1695 C C . PRO A 1 203 ? 10.168 12.976 -2.339 1.00 55.59 203 PRO A C 1
ATOM 1697 O O . PRO A 1 203 ? 10.978 13.662 -1.695 1.00 55.59 203 PRO A O 1
ATOM 1700 N N . PRO A 1 204 ? 9.622 13.401 -3.492 1.00 49.84 204 PRO A N 1
ATOM 1701 C CA . PRO A 1 204 ? 9.864 14.719 -4.069 1.00 49.84 204 PRO A CA 1
ATOM 1702 C C . PRO A 1 204 ? 9.611 15.821 -3.034 1.00 49.84 204 PRO A C 1
ATOM 1704 O O . PRO A 1 204 ? 8.490 16.014 -2.571 1.00 49.84 204 PRO A O 1
ATOM 1707 N N . GLY A 1 205 ? 10.666 16.524 -2.622 1.00 47.50 205 GLY A N 1
ATOM 1708 C CA . GLY A 1 205 ? 10.611 17.523 -1.543 1.00 47.50 205 GLY A CA 1
ATOM 1709 C C . GLY A 1 205 ? 11.705 17.388 -0.484 1.00 47.50 205 GLY A C 1
ATOM 1710 O O . GLY A 1 205 ? 11.722 18.158 0.475 1.00 47.50 205 GLY A O 1
ATOM 1711 N N . HIS A 1 206 ? 12.612 16.422 -0.646 1.00 54.72 206 HIS A N 1
ATOM 1712 C CA . HIS A 1 206 ? 13.630 16.098 0.345 1.00 54.72 206 HIS A CA 1
ATOM 1713 C C . HIS A 1 206 ? 14.731 17.159 0.498 1.00 54.72 206 HIS A C 1
ATOM 1715 O O . HIS A 1 206 ? 14.989 17.574 1.623 1.00 54.72 206 HIS A O 1
ATOM 1721 N N . VAL A 1 207 ? 15.376 17.621 -0.571 1.00 46.47 207 VAL A N 1
ATOM 1722 C CA . VAL A 1 207 ? 16.421 18.655 -0.518 1.00 46.47 207 VAL A CA 1
ATOM 1723 C C . VAL A 1 207 ? 16.511 19.253 -1.921 1.00 46.47 207 VAL A C 1
ATOM 1725 O O . VAL A 1 207 ? 16.515 18.510 -2.892 1.00 46.47 207 VAL A O 1
ATOM 1728 N N . ASP A 1 208 ? 16.532 20.578 -2.010 1.00 44.25 208 ASP A N 1
ATOM 1729 C CA . ASP A 1 208 ? 16.532 21.382 -3.235 1.00 44.25 208 ASP A CA 1
ATOM 1730 C C . ASP A 1 208 ? 15.290 21.293 -4.134 1.00 44.25 208 ASP A C 1
ATOM 1732 O O . ASP A 1 208 ? 14.942 20.290 -4.747 1.00 44.25 208 ASP A O 1
ATOM 1736 N N . LYS A 1 209 ? 14.629 22.446 -4.272 1.00 43.72 209 LYS A N 1
ATOM 1737 C CA . LYS A 1 209 ? 13.427 22.682 -5.084 1.00 43.72 209 LYS A CA 1
ATOM 1738 C C . LYS A 1 209 ? 13.616 22.435 -6.593 1.00 43.72 209 LYS A C 1
ATOM 1740 O O . LYS A 1 209 ? 12.738 22.820 -7.358 1.00 43.72 209 LYS A O 1
ATOM 1745 N N . GLN A 1 210 ? 14.750 21.903 -7.053 1.00 42.97 210 GLN A N 1
ATOM 1746 C CA . GLN A 1 210 ? 15.122 22.025 -8.461 1.00 42.97 210 GLN A CA 1
ATOM 1747 C C . GLN A 1 210 ? 14.616 20.929 -9.391 1.00 42.97 210 GLN A C 1
ATOM 1749 O O . GLN A 1 210 ? 14.450 21.243 -10.563 1.00 42.97 210 GLN A O 1
ATOM 1754 N N . GLN A 1 211 ? 14.259 19.728 -8.932 1.00 52.50 211 GLN A N 1
ATOM 1755 C CA . GLN A 1 211 ? 13.580 18.753 -9.801 1.00 52.50 211 GLN A CA 1
ATOM 1756 C C . GLN A 1 211 ? 12.564 17.935 -9.011 1.00 52.50 211 GLN A C 1
ATOM 1758 O O . GLN A 1 211 ? 12.751 16.763 -8.702 1.00 52.50 211 GLN A O 1
ATOM 1763 N N . TYR A 1 212 ? 11.467 18.596 -8.649 1.00 61.00 212 TYR A N 1
ATOM 1764 C CA . TYR A 1 212 ? 10.265 17.887 -8.249 1.00 61.00 212 TYR A CA 1
ATOM 1765 C C . TYR A 1 212 ? 9.668 17.249 -9.511 1.00 61.00 212 TYR A C 1
ATOM 1767 O O . TYR A 1 212 ? 9.146 17.958 -10.373 1.00 61.00 212 TYR A O 1
ATOM 1775 N N . ASP A 1 213 ? 9.755 15.927 -9.630 1.00 74.81 213 ASP A N 1
ATOM 1776 C CA . ASP A 1 213 ? 9.094 15.199 -10.709 1.00 74.81 213 ASP A CA 1
ATOM 1777 C C . ASP A 1 213 ? 7.691 14.760 -10.262 1.00 74.81 213 ASP A C 1
ATOM 1779 O O . ASP A 1 213 ? 7.504 13.719 -9.631 1.00 74.81 213 ASP A O 1
ATOM 1783 N N . GLU A 1 214 ? 6.686 15.588 -10.571 1.00 81.25 214 GLU A N 1
ATOM 1784 C CA . GLU A 1 214 ? 5.264 15.269 -10.346 1.00 81.25 214 GLU A CA 1
ATOM 1785 C C . GLU A 1 214 ? 4.840 13.979 -11.064 1.00 81.25 214 GLU A C 1
ATOM 1787 O O . GLU A 1 214 ? 3.892 13.329 -10.623 1.00 81.25 214 GLU A O 1
ATOM 1792 N N . SER A 1 215 ? 5.555 13.550 -12.113 1.00 85.06 215 SER A N 1
ATOM 1793 C CA . SER A 1 215 ? 5.200 12.338 -12.858 1.00 85.06 215 SER A CA 1
ATOM 1794 C C . SER A 1 215 ? 5.338 11.054 -12.030 1.00 85.06 215 SER A C 1
ATOM 1796 O O . SER A 1 215 ? 4.696 10.049 -12.342 1.00 85.06 215 SER A O 1
ATOM 1798 N N . LEU A 1 216 ? 6.095 11.079 -10.923 1.00 85.81 216 LEU A N 1
ATOM 1799 C CA . LEU A 1 216 ? 6.178 9.944 -9.996 1.00 85.81 216 LEU A CA 1
ATOM 1800 C C . LEU A 1 216 ? 4.838 9.656 -9.304 1.00 85.81 216 LEU A C 1
ATOM 1802 O O . LEU A 1 216 ? 4.552 8.500 -8.981 1.00 85.81 216 LEU A O 1
ATOM 1806 N N . TYR A 1 217 ? 4.026 10.695 -9.091 1.00 90.00 217 TYR A N 1
ATOM 1807 C CA . TYR A 1 217 ? 2.698 10.613 -8.476 1.00 90.00 217 TYR A CA 1
ATOM 1808 C C . TYR A 1 217 ? 1.582 10.358 -9.496 1.00 90.00 217 TYR A C 1
ATOM 1810 O O . TYR A 1 217 ? 0.450 10.078 -9.101 1.00 90.00 217 TYR A O 1
ATOM 1818 N N . ASP A 1 218 ? 1.873 10.426 -10.798 1.00 92.69 218 ASP A N 1
ATOM 1819 C CA . ASP A 1 218 ? 0.898 10.129 -11.846 1.00 92.69 218 ASP A CA 1
ATOM 1820 C C . ASP A 1 218 ? 0.730 8.614 -12.021 1.00 92.69 218 ASP A C 1
ATOM 1822 O O . ASP A 1 218 ? 1.210 7.986 -12.969 1.00 92.69 218 ASP A O 1
ATOM 1826 N N . LEU A 1 219 ? 0.025 8.007 -11.067 1.00 95.56 219 LEU A N 1
ATOM 1827 C CA . LEU A 1 219 ? -0.304 6.584 -11.091 1.00 95.56 219 LEU A CA 1
ATOM 1828 C C . LEU A 1 219 ? -1.103 6.207 -12.350 1.00 95.56 219 LEU A C 1
ATOM 1830 O O . LEU A 1 219 ? -0.989 5.076 -12.827 1.00 95.56 219 LEU A O 1
ATOM 1834 N N . THR A 1 220 ? -1.876 7.140 -12.919 1.00 95.88 220 THR A N 1
ATOM 1835 C CA . THR A 1 220 ? -2.674 6.892 -14.128 1.00 95.88 220 THR A CA 1
ATOM 1836 C C . THR A 1 220 ? -1.761 6.615 -15.314 1.00 95.88 220 THR A C 1
ATOM 1838 O O . THR A 1 220 ? -1.931 5.588 -15.968 1.00 95.88 220 THR A O 1
ATOM 1841 N N . ALA A 1 221 ? -0.721 7.426 -15.517 1.00 94.44 221 ALA A N 1
ATOM 1842 C CA . ALA A 1 221 ? 0.259 7.200 -16.578 1.00 94.44 221 ALA A CA 1
ATOM 1843 C C . ALA A 1 221 ? 1.002 5.856 -16.438 1.00 94.44 221 ALA A C 1
ATOM 1845 O O . ALA A 1 221 ? 1.376 5.232 -17.434 1.00 94.44 221 ALA A O 1
ATOM 1846 N N . TRP A 1 222 ? 1.248 5.375 -15.214 1.00 95.00 222 TRP A N 1
ATOM 1847 C CA . TRP A 1 222 ? 1.836 4.043 -14.993 1.00 95.00 222 TRP A CA 1
ATOM 1848 C C . TRP A 1 222 ? 0.853 2.903 -15.295 1.00 95.00 222 TRP A C 1
ATOM 1850 O O . TRP A 1 222 ? 1.256 1.867 -15.834 1.00 95.00 222 TRP A O 1
ATOM 1860 N N . ALA A 1 223 ? -0.431 3.087 -14.985 1.00 96.31 223 ALA A N 1
ATOM 1861 C CA . ALA A 1 223 ? -1.472 2.111 -15.298 1.00 96.31 223 ALA A CA 1
ATOM 1862 C C . ALA A 1 223 ? -1.737 2.025 -16.807 1.00 96.31 223 ALA A C 1
ATOM 1864 O O . ALA A 1 223 ? -1.808 0.928 -17.357 1.00 96.31 223 ALA A O 1
ATOM 1865 N N . GLU A 1 224 ? -1.773 3.163 -17.503 1.00 95.12 224 GLU A N 1
ATOM 1866 C CA . GLU A 1 224 ? -1.938 3.228 -18.960 1.00 95.12 224 GLU A CA 1
ATOM 1867 C C . GLU A 1 224 ? -0.812 2.502 -19.707 1.00 95.12 224 GLU A C 1
ATOM 1869 O O . GLU A 1 224 ? -1.072 1.822 -20.703 1.00 95.12 224 GLU A O 1
ATOM 1874 N N . ARG A 1 225 ? 0.421 2.569 -19.183 1.00 94.69 225 ARG A N 1
ATOM 1875 C CA . ARG A 1 225 ? 1.588 1.817 -19.678 1.00 94.69 225 ARG A CA 1
ATOM 1876 C C . ARG A 1 225 ? 1.529 0.312 -19.394 1.00 94.69 225 ARG A C 1
ATOM 1878 O O . ARG A 1 225 ? 2.387 -0.425 -19.868 1.00 94.69 225 ARG A O 1
ATOM 1885 N N . GLY A 1 226 ? 0.553 -0.161 -18.617 1.00 96.19 226 GLY A N 1
ATOM 1886 C CA . GLY A 1 226 ? 0.462 -1.559 -18.191 1.00 96.19 226 GLY A CA 1
ATOM 1887 C C . GLY A 1 226 ? 1.524 -1.965 -17.163 1.00 96.19 226 GLY A C 1
ATOM 1888 O O . GLY A 1 226 ? 1.744 -3.155 -16.961 1.00 96.19 226 GLY A O 1
ATOM 1889 N N . GLN A 1 227 ? 2.180 -0.994 -16.517 1.00 96.38 227 GLN A N 1
ATOM 1890 C CA . GLN A 1 227 ? 3.220 -1.219 -15.505 1.00 96.38 227 GLN A CA 1
ATOM 1891 C C . GLN A 1 227 ? 2.673 -1.135 -14.072 1.00 96.38 227 GLN A C 1
ATOM 1893 O O . GLN A 1 227 ? 3.286 -1.666 -13.147 1.00 96.38 227 GLN A O 1
ATOM 1898 N N . LEU A 1 228 ? 1.509 -0.508 -13.878 1.00 97.81 228 LEU A N 1
ATOM 1899 C CA . LEU A 1 228 ? 0.785 -0.481 -12.609 1.00 97.81 228 LEU A CA 1
ATOM 1900 C C . LEU A 1 228 ? -0.555 -1.208 -12.739 1.00 97.81 228 LEU A C 1
ATOM 1902 O O . LEU A 1 228 ? -1.396 -0.851 -13.560 1.00 97.81 228 LEU A O 1
ATOM 1906 N N . GLY A 1 229 ? -0.760 -2.208 -11.890 1.00 98.25 229 GLY A N 1
ATOM 1907 C CA . GLY A 1 229 ? -2.049 -2.858 -11.684 1.00 98.25 229 GLY A CA 1
ATOM 1908 C C . GLY A 1 229 ? -2.625 -2.527 -10.315 1.00 98.25 229 GLY A C 1
ATOM 1909 O O . GLY A 1 229 ? -1.962 -1.919 -9.475 1.00 98.25 229 GLY A O 1
ATOM 1910 N N . TRP A 1 230 ? -3.853 -2.959 -10.062 1.00 98.44 230 TRP A N 1
ATOM 1911 C CA . TRP A 1 230 ? -4.490 -2.833 -8.753 1.00 98.44 230 TRP A CA 1
ATOM 1912 C C . TRP A 1 230 ? -5.358 -4.048 -8.443 1.00 98.44 230 TRP A C 1
ATOM 1914 O O . TRP A 1 230 ? -5.827 -4.730 -9.357 1.00 98.44 230 TRP A O 1
ATOM 1924 N N . LEU A 1 231 ? -5.593 -4.319 -7.159 1.00 98.19 231 LEU A N 1
ATOM 1925 C CA . LEU A 1 231 ? -6.620 -5.286 -6.775 1.00 98.19 231 LEU A CA 1
ATOM 1926 C C . LEU A 1 231 ? -7.997 -4.617 -6.787 1.00 98.19 231 LEU A C 1
ATOM 1928 O O . LEU A 1 231 ? -8.200 -3.554 -6.200 1.00 98.19 231 LEU A O 1
ATOM 1932 N N . ASP A 1 232 ? -8.951 -5.232 -7.479 1.00 97.25 232 ASP A N 1
ATOM 1933 C CA . ASP A 1 232 ? -10.323 -4.738 -7.580 1.00 97.25 232 ASP A CA 1
ATOM 1934 C C . ASP A 1 232 ? -11.103 -5.003 -6.288 1.00 97.25 232 ASP A C 1
ATOM 1936 O O . ASP A 1 232 ? -11.763 -6.029 -6.139 1.00 97.25 232 ASP A O 1
ATOM 1940 N N . VAL A 1 233 ? -11.047 -4.048 -5.361 1.00 95.88 233 VAL A N 1
ATOM 1941 C CA . VAL A 1 233 ? -11.693 -4.109 -4.036 1.00 95.88 233 VAL A CA 1
ATOM 1942 C C . VAL A 1 233 ? -13.218 -4.274 -4.077 1.00 95.88 233 VAL A C 1
ATOM 1944 O O . VAL A 1 233 ? -13.827 -4.551 -3.048 1.00 95.88 233 VAL A O 1
ATOM 1947 N N . THR A 1 234 ? -13.845 -4.104 -5.246 1.00 93.50 234 THR A N 1
ATOM 1948 C CA . THR A 1 234 ? -15.291 -4.299 -5.426 1.00 93.50 234 THR A CA 1
ATOM 1949 C C . THR A 1 234 ? -15.656 -5.747 -5.757 1.00 93.50 234 THR A C 1
ATOM 1951 O O . THR A 1 234 ? -16.803 -6.156 -5.571 1.00 93.50 234 THR A O 1
ATOM 1954 N N . GLY A 1 235 ? -14.689 -6.543 -6.225 1.00 91.00 235 GLY A N 1
ATOM 1955 C CA . GLY A 1 235 ? -14.863 -7.964 -6.506 1.00 91.00 235 GLY A CA 1
ATOM 1956 C C . GLY A 1 235 ? -14.647 -8.830 -5.265 1.00 91.00 235 GLY A C 1
ATOM 1957 O O . GLY A 1 235 ? -13.743 -8.576 -4.474 1.00 91.00 235 GLY A O 1
ATOM 1958 N N . ALA A 1 236 ? -15.429 -9.908 -5.127 1.00 87.31 236 ALA A N 1
ATOM 1959 C CA . ALA A 1 236 ? -15.357 -10.821 -3.977 1.00 87.31 236 ALA A CA 1
ATOM 1960 C C . ALA A 1 236 ? -13.942 -11.387 -3.735 1.00 87.31 236 ALA A C 1
ATOM 1962 O O . ALA A 1 236 ? -13.485 -11.459 -2.596 1.00 87.31 236 ALA A O 1
ATOM 1963 N N . ASP A 1 237 ? -13.231 -11.715 -4.816 1.00 91.50 237 ASP A N 1
ATOM 1964 C CA . ASP A 1 237 ? -11.870 -12.258 -4.769 1.00 91.50 237 ASP A CA 1
ATOM 1965 C C . ASP A 1 237 ? -10.791 -11.206 -5.031 1.00 91.50 237 ASP A C 1
ATOM 1967 O O . ASP A 1 237 ? -9.633 -11.562 -5.237 1.00 91.50 237 ASP A O 1
ATOM 1971 N N . GLN A 1 238 ? -11.137 -9.918 -5.059 1.00 96.12 238 GLN A N 1
ATOM 1972 C CA . GLN A 1 238 ? -10.191 -8.826 -5.303 1.00 96.12 238 GLN A CA 1
ATOM 1973 C C . GLN A 1 238 ? -9.222 -9.117 -6.469 1.00 96.12 238 GLN A C 1
ATOM 1975 O O . GLN A 1 238 ? -8.006 -9.187 -6.261 1.00 96.12 238 GLN A O 1
ATOM 1980 N N . PRO A 1 239 ? -9.736 -9.415 -7.680 1.00 97.25 239 PRO A N 1
ATOM 1981 C CA . PRO A 1 239 ? -8.895 -9.841 -8.790 1.00 97.25 239 PRO A CA 1
ATOM 1982 C C . PRO A 1 239 ? -7.917 -8.734 -9.189 1.00 97.25 239 PRO A C 1
ATOM 1984 O O . PRO A 1 239 ? -8.258 -7.548 -9.159 1.00 97.25 239 PRO A O 1
ATOM 1987 N N . LEU A 1 240 ? -6.714 -9.126 -9.610 1.00 98.38 240 LEU A N 1
ATOM 1988 C CA . LEU A 1 240 ? -5.755 -8.196 -10.195 1.00 98.38 240 LEU A CA 1
ATOM 1989 C C . LEU A 1 240 ? -6.291 -7.650 -11.523 1.00 98.38 240 LEU A C 1
ATOM 1991 O O . LEU A 1 240 ? -6.642 -8.402 -12.433 1.00 98.38 240 LEU A O 1
ATOM 1995 N N . ARG A 1 241 ? -6.311 -6.325 -11.645 1.00 97.94 241 ARG A N 1
ATOM 1996 C CA . ARG A 1 241 ? -6.532 -5.602 -12.897 1.00 97.94 241 ARG A CA 1
ATOM 1997 C C . ARG A 1 241 ? -5.195 -5.035 -13.352 1.00 97.94 241 ARG A C 1
ATOM 1999 O O . ARG A 1 241 ? -4.600 -4.222 -12.650 1.00 97.94 241 ARG A O 1
ATOM 2006 N N . LEU A 1 242 ? -4.717 -5.499 -14.501 1.00 97.06 242 LEU A N 1
ATOM 2007 C CA . LEU A 1 242 ? -3.464 -5.065 -15.109 1.00 97.06 242 LEU A CA 1
ATOM 2008 C C . LEU A 1 242 ? -3.561 -5.206 -16.630 1.00 97.06 242 LEU A C 1
ATOM 2010 O O . LEU A 1 242 ? -4.091 -6.198 -17.130 1.00 97.06 242 LEU A O 1
ATOM 2014 N N . GLY A 1 243 ? -3.055 -4.214 -17.355 1.00 92.56 243 GLY A N 1
ATOM 2015 C CA . GLY A 1 243 ? -3.049 -4.189 -18.812 1.00 92.56 243 GLY A CA 1
ATOM 2016 C C . GLY A 1 243 ? -2.916 -2.766 -19.341 1.00 92.56 243 GLY A C 1
ATOM 2017 O O . GLY A 1 243 ? -3.337 -1.817 -18.682 1.00 92.56 243 GLY A O 1
ATOM 2018 N N . ALA A 1 244 ? -2.327 -2.620 -20.526 1.00 89.19 244 ALA A N 1
ATOM 2019 C CA . ALA A 1 244 ? -2.194 -1.318 -21.171 1.00 89.19 244 ALA A CA 1
ATOM 2020 C C . ALA A 1 244 ? -3.572 -0.703 -21.473 1.00 89.19 244 ALA A C 1
ATOM 2022 O O . ALA A 1 244 ? -4.510 -1.405 -21.858 1.00 89.19 244 ALA A O 1
ATOM 2023 N N . GLY A 1 245 ? -3.689 0.614 -21.296 1.00 87.12 245 GLY A N 1
ATOM 2024 C CA . GLY A 1 245 ? -4.932 1.363 -21.511 1.00 87.12 245 GLY A CA 1
ATOM 2025 C C . GLY A 1 245 ? -6.022 1.135 -20.457 1.00 87.12 245 GLY A C 1
ATOM 2026 O O . GLY A 1 245 ? -7.132 1.648 -20.609 1.00 87.12 245 GLY A O 1
ATOM 2027 N N . LEU A 1 246 ? -5.738 0.383 -19.388 1.00 92.00 246 LEU A N 1
ATOM 2028 C CA . LEU A 1 246 ? -6.649 0.292 -18.256 1.00 92.00 246 LEU A CA 1
ATOM 2029 C C . LEU A 1 246 ? -6.684 1.615 -17.488 1.00 92.00 246 LEU A C 1
ATOM 2031 O O . LEU A 1 246 ? -5.655 2.221 -17.201 1.00 92.00 246 LEU A O 1
ATOM 2035 N N . GLN A 1 247 ? -7.887 2.029 -17.102 1.00 93.94 247 GLN A N 1
ATOM 2036 C CA . GLN A 1 247 ? -8.071 3.214 -16.277 1.00 93.94 247 GLN A CA 1
ATOM 2037 C C . GLN A 1 247 ? -8.097 2.838 -14.801 1.00 93.94 247 GLN A C 1
ATOM 2039 O O . GLN A 1 247 ? -8.911 2.006 -14.393 1.00 93.94 247 GLN A O 1
ATOM 2044 N N . LEU A 1 248 ? -7.277 3.510 -13.991 1.00 94.50 248 LEU A N 1
ATOM 2045 C CA . LEU A 1 248 ? -7.342 3.367 -12.538 1.00 94.50 248 LEU A CA 1
ATOM 2046 C C . LEU A 1 248 ? -8.756 3.675 -12.016 1.00 94.50 248 LEU A C 1
ATOM 2048 O O . LEU A 1 248 ? -9.427 4.558 -12.559 1.00 94.50 248 LEU A O 1
ATOM 2052 N N . PRO A 1 249 ? -9.217 3.014 -10.945 1.00 95.56 249 PRO A N 1
ATOM 2053 C CA . PRO A 1 249 ? -10.416 3.419 -10.223 1.00 95.56 249 PRO A CA 1
ATOM 2054 C C . PRO A 1 249 ? -10.290 4.862 -9.729 1.00 95.56 249 PRO A C 1
ATOM 2056 O O . PRO A 1 249 ? -9.199 5.293 -9.361 1.00 95.56 249 PRO A O 1
ATOM 2059 N N . GLU A 1 250 ? -11.403 5.593 -9.672 1.00 95.31 250 GLU A N 1
ATOM 2060 C CA . GLU A 1 250 ? -11.435 7.005 -9.254 1.00 95.31 250 GLU A CA 1
ATOM 2061 C C . GLU A 1 250 ? -10.707 7.244 -7.920 1.00 95.31 250 GLU A C 1
ATOM 2063 O O . GLU A 1 250 ? -9.894 8.160 -7.820 1.00 95.31 250 GLU A O 1
ATOM 2068 N N . MET A 1 251 ? -10.889 6.340 -6.949 1.00 95.31 251 MET A N 1
ATOM 2069 C CA . MET A 1 251 ? -10.233 6.399 -5.636 1.00 95.31 251 MET A CA 1
ATOM 2070 C C . MET A 1 251 ? -8.694 6.385 -5.669 1.00 95.31 251 MET A C 1
ATOM 2072 O O . MET A 1 251 ? -8.068 6.718 -4.669 1.00 95.31 251 MET A O 1
ATOM 2076 N N . TYR A 1 252 ? -8.074 5.985 -6.781 1.00 96.44 252 TYR A N 1
ATOM 2077 C CA . TYR A 1 252 ? -6.617 5.935 -6.933 1.00 96.44 252 TYR A CA 1
ATOM 2078 C C . TYR A 1 252 ? -6.054 7.021 -7.857 1.00 96.44 252 TYR A C 1
ATOM 2080 O O . TYR A 1 252 ? -4.838 7.127 -7.973 1.00 96.44 252 TYR A O 1
ATOM 2088 N N . ARG A 1 253 ? -6.896 7.840 -8.503 1.00 94.31 253 ARG A N 1
ATOM 2089 C CA . ARG A 1 253 ? -6.433 8.875 -9.450 1.00 94.31 253 ARG A CA 1
ATOM 2090 C C . ARG A 1 253 ? -5.964 10.154 -8.760 1.00 94.31 253 ARG A C 1
ATOM 2092 O O . ARG A 1 253 ? -5.041 10.804 -9.238 1.00 94.31 253 ARG A O 1
ATOM 2099 N N . HIS A 1 254 ? -6.606 10.516 -7.650 1.00 91.56 254 HIS A N 1
ATOM 2100 C CA . HIS A 1 254 ? -6.405 11.798 -6.966 1.00 91.56 254 HIS A CA 1
ATOM 2101 C C . HIS A 1 254 ? -6.262 11.597 -5.456 1.00 91.56 254 HIS A C 1
ATOM 2103 O O . HIS A 1 254 ? -7.043 12.117 -4.666 1.00 91.56 254 HIS A O 1
ATOM 2109 N N . ILE A 1 255 ? -5.276 10.793 -5.053 1.00 95.25 255 ILE A N 1
ATOM 2110 C CA . ILE A 1 255 ? -4.979 10.595 -3.632 1.00 95.25 255 ILE A CA 1
ATOM 2111 C C . ILE A 1 255 ? -4.369 11.892 -3.084 1.00 95.25 255 ILE A C 1
ATOM 2113 O O . ILE A 1 255 ? -3.287 12.313 -3.498 1.00 95.25 255 ILE A O 1
ATOM 2117 N N . GLU A 1 256 ? -5.073 12.521 -2.150 1.00 94.62 256 GLU A N 1
ATOM 2118 C CA . GLU A 1 256 ? -4.610 13.707 -1.429 1.00 94.62 256 GLU A CA 1
ATOM 2119 C C . GLU A 1 256 ? -3.810 13.316 -0.184 1.00 94.62 256 GLU A C 1
ATOM 2121 O O . GLU A 1 256 ? -3.989 12.228 0.356 1.00 94.62 256 GLU A O 1
ATOM 2126 N N . GLY A 1 257 ? -2.920 14.193 0.279 1.00 93.12 257 GLY A N 1
ATOM 2127 C CA . GLY A 1 257 ? -2.124 13.971 1.486 1.00 93.12 257 GLY A CA 1
ATOM 2128 C C . GLY A 1 257 ? -0.763 14.659 1.431 1.00 93.12 257 GLY A C 1
ATOM 2129 O O . GLY A 1 257 ? -0.375 15.268 0.429 1.00 93.12 257 GLY A O 1
ATOM 2130 N N . ARG A 1 258 ? -0.007 14.559 2.524 1.00 91.50 258 ARG A N 1
ATOM 2131 C CA . ARG A 1 258 ? 1.347 15.131 2.617 1.00 91.50 258 ARG A CA 1
ATOM 2132 C C . ARG A 1 258 ? 2.321 14.359 1.733 1.00 91.50 258 ARG A C 1
ATOM 2134 O O . ARG A 1 258 ? 2.411 13.142 1.819 1.00 91.50 258 ARG A O 1
ATOM 2141 N N . ARG A 1 259 ? 3.116 15.070 0.936 1.00 88.88 259 ARG A N 1
ATOM 2142 C CA . ARG A 1 259 ? 4.114 14.491 0.011 1.00 88.88 259 ARG A CA 1
ATOM 2143 C C . ARG A 1 259 ? 5.555 14.575 0.522 1.00 88.88 259 ARG A C 1
ATOM 2145 O O . ARG A 1 259 ? 6.502 14.361 -0.222 1.00 88.88 259 ARG A O 1
ATOM 2152 N N . TRP A 1 260 ? 5.726 14.910 1.798 1.00 84.12 260 TRP A N 1
ATOM 2153 C CA . TRP A 1 260 ? 7.026 15.027 2.449 1.00 84.12 260 TRP A CA 1
ATOM 2154 C C . TRP A 1 260 ? 7.109 14.105 3.658 1.00 84.12 260 TRP A C 1
ATOM 2156 O O . TRP A 1 260 ? 6.104 13.768 4.283 1.00 84.12 260 TRP A O 1
ATOM 2166 N N . LYS A 1 261 ? 8.340 13.748 4.016 1.00 86.06 261 LYS A N 1
ATOM 2167 C CA . LYS A 1 261 ? 8.636 12.965 5.211 1.00 86.06 261 LYS A CA 1
ATOM 2168 C C . LYS A 1 261 ? 8.330 13.737 6.494 1.00 86.06 261 LYS A C 1
ATOM 2170 O O . LYS A 1 261 ? 8.665 14.919 6.622 1.00 86.06 261 LYS A O 1
ATOM 2175 N N . TYR A 1 262 ? 7.761 13.061 7.479 1.00 86.50 262 TYR A N 1
ATOM 2176 C CA . TYR A 1 262 ? 7.506 13.646 8.786 1.00 86.50 262 TYR A CA 1
ATOM 2177 C C . TYR A 1 262 ? 7.569 12.609 9.905 1.00 86.50 262 TYR A C 1
ATOM 2179 O O . TYR A 1 262 ? 7.412 11.406 9.699 1.00 86.50 262 TYR A O 1
ATOM 2187 N N . LEU A 1 263 ? 7.800 13.115 11.109 1.00 86.62 263 LEU A N 1
ATOM 2188 C CA . LEU A 1 263 ? 7.592 12.403 12.356 1.00 86.62 263 LEU A CA 1
ATOM 2189 C C . LEU A 1 263 ? 6.305 12.929 12.983 1.00 86.62 263 LEU A C 1
ATOM 2191 O O . LEU A 1 263 ? 6.158 14.130 13.195 1.00 86.62 263 LEU A O 1
ATOM 2195 N N . TRP A 1 264 ? 5.376 12.036 13.286 1.00 83.25 264 TRP A N 1
ATOM 2196 C CA . TRP A 1 264 ? 4.336 12.318 14.259 1.00 83.25 264 TRP A CA 1
ATOM 2197 C C . TRP A 1 264 ? 4.915 12.089 15.650 1.00 83.25 264 TRP A C 1
ATOM 2199 O O . TRP A 1 264 ? 5.386 10.990 15.931 1.00 83.25 264 TRP A O 1
ATOM 2209 N N . GLU A 1 265 ? 4.882 13.105 16.508 1.00 83.44 265 GLU A N 1
ATOM 2210 C CA . GLU A 1 265 ? 5.263 12.978 17.913 1.00 83.44 265 GLU A CA 1
ATOM 2211 C C . GLU A 1 265 ? 4.289 13.775 18.788 1.00 83.44 265 GLU A C 1
ATOM 2213 O O . GLU A 1 265 ? 4.152 14.991 18.642 1.00 83.44 265 GLU A O 1
ATOM 2218 N N . LYS A 1 266 ? 3.632 13.088 19.733 1.00 81.56 266 LYS A N 1
ATOM 2219 C CA . LYS A 1 266 ? 2.835 13.680 20.825 1.00 81.56 266 LYS A CA 1
ATOM 2220 C C . LYS A 1 266 ? 1.810 14.724 20.366 1.00 81.56 266 LYS A C 1
ATOM 2222 O O . LYS A 1 266 ? 1.692 15.788 20.973 1.00 81.56 266 LYS A O 1
ATOM 2227 N N . GLY A 1 267 ? 1.052 14.429 19.313 1.00 80.00 267 GLY A N 1
ATOM 2228 C CA . GLY A 1 267 ? 0.020 15.354 18.833 1.00 80.00 267 GLY A CA 1
ATOM 2229 C C . GLY A 1 267 ? 0.496 16.349 17.773 1.00 80.00 267 GLY A C 1
ATOM 2230 O O . GLY A 1 267 ? -0.308 17.163 17.321 1.00 80.00 267 GLY A O 1
ATOM 2231 N N . CYS A 1 268 ? 1.768 16.298 17.367 1.00 83.25 268 CYS A N 1
ATOM 2232 C CA . CYS A 1 268 ? 2.354 17.253 16.434 1.00 83.25 268 CYS A CA 1
ATOM 2233 C C . CYS A 1 268 ? 3.052 16.559 15.261 1.00 83.25 268 CYS A C 1
ATOM 2235 O O . CYS A 1 268 ? 3.781 15.583 15.434 1.00 83.25 268 CYS A O 1
ATOM 2237 N N . ILE A 1 269 ? 2.891 17.130 14.065 1.00 84.38 269 ILE A N 1
ATOM 2238 C CA . ILE A 1 269 ? 3.688 16.776 12.887 1.00 84.38 269 ILE A CA 1
ATOM 2239 C C . ILE A 1 269 ? 4.980 17.589 12.925 1.00 84.38 269 ILE A C 1
ATOM 2241 O O . ILE A 1 269 ? 4.951 18.820 12.919 1.00 84.38 269 ILE A O 1
ATOM 2245 N N . GLN A 1 270 ? 6.114 16.900 12.927 1.00 84.12 270 GLN A N 1
ATOM 2246 C CA . GLN A 1 270 ? 7.438 17.493 12.826 1.00 84.12 270 GLN A CA 1
ATOM 2247 C C . GLN A 1 270 ? 8.087 17.114 11.491 1.00 84.12 270 GLN A C 1
ATOM 2249 O O . GLN A 1 270 ? 8.018 15.954 11.081 1.00 84.12 270 GLN A O 1
ATOM 2254 N N . PRO A 1 271 ? 8.762 18.046 10.799 1.00 81.50 271 PRO A N 1
ATOM 2255 C CA . PRO A 1 271 ? 9.609 17.687 9.668 1.00 81.50 271 PRO A CA 1
ATOM 2256 C C . PRO A 1 271 ? 10.698 16.709 10.122 1.00 81.50 271 PRO A C 1
ATOM 2258 O O . PRO A 1 271 ? 11.400 16.981 11.097 1.00 81.50 271 PRO A O 1
ATOM 2261 N N . LEU A 1 272 ? 10.871 15.594 9.410 1.00 74.06 272 LEU A N 1
ATOM 2262 C CA . LEU A 1 272 ? 11.907 14.617 9.744 1.00 74.06 272 LEU A CA 1
ATOM 2263 C C . LEU A 1 272 ? 13.287 15.174 9.340 1.00 74.06 272 LEU A C 1
ATOM 2265 O O . LEU A 1 272 ? 13.675 15.111 8.171 1.00 74.06 272 LEU A O 1
ATOM 2269 N N . ARG A 1 273 ? 14.013 15.764 10.296 1.00 67.50 273 ARG A N 1
ATOM 2270 C CA . ARG A 1 273 ? 15.397 16.242 10.118 1.00 67.50 273 ARG A CA 1
ATOM 2271 C C . ARG A 1 273 ? 16.367 15.082 10.355 1.00 67.50 273 ARG A C 1
ATOM 2273 O O . ARG A 1 273 ? 16.145 14.291 11.264 1.00 67.50 273 ARG A O 1
ATOM 2280 N N . TRP A 1 274 ? 17.398 14.964 9.524 1.00 54.88 274 TRP A N 1
ATOM 2281 C CA . TRP A 1 274 ? 18.406 13.911 9.674 1.00 54.88 274 TRP A CA 1
ATOM 2282 C C . TRP A 1 274 ? 19.258 14.107 10.934 1.00 54.88 274 TRP A C 1
ATOM 2284 O O . TRP A 1 274 ? 19.555 15.249 11.296 1.00 54.88 274 TRP A O 1
ATOM 2294 N N . TYR A 1 275 ? 19.636 12.981 11.544 1.00 40.03 275 TYR A N 1
ATOM 2295 C CA . TYR A 1 275 ? 20.830 12.815 12.374 1.00 40.03 275 TYR A CA 1
ATOM 2296 C C . TYR A 1 275 ? 21.908 12.140 11.536 1.00 40.03 275 TYR A C 1
ATOM 2298 O O . TYR A 1 275 ? 21.514 11.295 10.699 1.00 40.03 275 TYR A O 1
#

Sequence (275 aa):
MSYPYPPLLPLLQFHCTPDEYRRAIALHIRRGRIAKRSVGADYWRIIPAYTYAECPVCHARYREPADTYSIRGWGSYGFLLKTLYVFERHYPTRSPCPHFWGIHMFVNLHDELPGEIEDMVNHTGEVPYITPWNFPEDLESYAVLHALPICRIENDAFVPRYTVFSLTYFSRDLELLRRHFAALAKAEEIQDDPEYYPSLVWPPGHVDKQQYDESLYDLTAWAERGQLGWLDVTGADQPLRLGAGLQLPEMYRHIEGRRWKYLWEKGCIQPLRWY

Foldseek 3Di:
DADPCPLQVVVDDFQDFPVLQCVQCVVVVPPPPPDPDQSDPSNQVGFDKDFFDAAPPPRDTFIDGDQLLACPQDAFDQAFAPDPGGRDPDDDDDDDPQFWQGKGKAKFQVPPFDPPDQKYWYQFWRADFDQCLLPDPVWQKAWEKDKHFHFDQDPRDTHGGMMMIMITITTPHVVVSVVSQVVVCVVVVVPPDPVPHPGGDGQQPDDDPPDRDCVRRQVQVCQLVQRYWYQCSNDPVSDIDTDHHDGDDPCSRDDDTDRAIWMRHRRDTHHDDDD

Radius of gyration: 18.6 Å; chains: 1; bounding box: 47×41×51 Å

Secondary structure (DSSP, 8-state):
---S-GGGGGG---SS-HHHHHHHHHHHHTTGGG------HHHHHHS-EEEEEE-TTT-PEEEEE--TT-STT--B-SB-BSSS--S-TTS-PPPPPTTEEEEEEEEE-TTPPPSS-SEEEESS-SS----GGGS-TTS-EEEEEEEEEEEEEETTEEEEEEEEEEEEEEES-HHHHHHHHHHHHHHTT-TT-TT-S-BPPPPTTSS-TT---GGGG-HHHHHHTTSEEEE-TTSTT--EE--TTPPPPHHHHS--S--S-EEEETTEEEE----